Protein AF-A0A5P1FC40-F1 (afdb_monomer_lite)

Radius of gyration: 23.83 Å; chains: 1; bounding box: 70×53×67 Å

Foldseek 3Di:
DDDDPVVVVVVVCCVQPVDDPDPDDDDDDDDDDDDDDPDPPPDPDPVVLVVLLLVLLVCVVVVVVVVNLVSCLQVLQADALVVLLVCLLVPVLVVNLSSVCSQDDCPPDPLSVVLQLLSLVLNLVLCLLVLVLVSNVVSLVPRVVVCCVVCVPVSVVSVVSSVDDDDDDPDDSVVVNNVSSVVSSVVSVVSQCPDPRRVNNHDRDDDDRSRVVVVVVVVVVVVVVVVVVPD

Secondary structure (DSSP, 8-state):
----HHHHHHHHHHHHH-------------------------PPP-HHHHHHHHHHHHHHHTT-HHHHHHHHHHH-S---HHHHHHHHHHT-HHHHHHHHTTT--TTS-HHHHHHHHHHHHHHHHHHHHTT-HHHHHHHHHHTSGGGTTT-HHHHHHHHHHTTSPPP--SS-HHHHHHHHHHHHHHHHHHHHHH-TTTGGGS------TTHHHHHHHHHHHHHHHHHHS--

InterPro domains:
  IPR006594 LIS1 homology motif [PS50896] (47-79)
  IPR006595 CTLH, C-terminal LisH motif [PS50897] (77-135)
  IPR006595 CTLH, C-terminal LisH motif [SM00668] (77-135)
  IPR027728 Topless family [PTHR44083] (47-221)
  IPR054080 TPR1-like, CTLH-containing domain [PF21889] (80-202)
  IPR054532 TPL/SMU1, LisH-like dimerisation domain [PF17814] (49-77)

Organism: Asparagus officinalis (NCBI:txid4686)

Structure (mmCIF, N/CA/C/O backbone):
data_AF-A0A5P1FC40-F1
#
_entry.id   AF-A0A5P1FC40-F1
#
loop_
_atom_site.group_PDB
_atom_site.id
_atom_site.type_symbol
_atom_site.label_atom_id
_atom_site.label_alt_id
_atom_site.label_comp_id
_atom_site.label_asym_id
_atom_site.label_entity_id
_atom_site.label_seq_id
_atom_site.pdbx_PDB_ins_code
_atom_site.Cartn_x
_atom_site.Cartn_y
_atom_site.Cartn_z
_atom_site.occupancy
_atom_site.B_iso_or_equiv
_atom_site.auth_seq_id
_atom_site.auth_comp_id
_atom_site.auth_asym_id
_atom_site.auth_atom_id
_atom_site.pdbx_PDB_model_num
ATOM 1 N N . MET A 1 1 ? 32.997 10.112 -17.821 1.00 29.95 1 MET A N 1
ATOM 2 C CA . MET A 1 1 ? 32.215 10.748 -16.740 1.00 29.95 1 MET A CA 1
ATOM 3 C C . MET A 1 1 ? 31.246 9.700 -16.227 1.00 29.95 1 MET A C 1
ATOM 5 O O . MET A 1 1 ? 30.435 9.240 -17.015 1.00 29.95 1 MET A O 1
ATOM 9 N N . LYS A 1 2 ? 31.417 9.241 -14.983 1.00 29.75 2 LYS A N 1
ATOM 10 C CA . LYS A 1 2 ? 30.544 8.241 -14.351 1.00 29.75 2 LYS A CA 1
ATOM 11 C C . LYS A 1 2 ? 29.213 8.918 -14.027 1.00 29.75 2 LYS A C 1
ATOM 13 O O . LYS A 1 2 ? 29.216 9.854 -13.231 1.00 29.75 2 LYS A O 1
ATOM 18 N N . LYS A 1 3 ? 28.123 8.503 -14.669 1.00 32.69 3 LYS A N 1
ATOM 19 C CA . LYS A 1 3 ? 26.773 8.899 -14.264 1.00 32.69 3 LYS A CA 1
ATOM 20 C C . LYS A 1 3 ? 26.283 7.859 -13.267 1.00 32.69 3 LYS A C 1
ATOM 22 O O . LYS A 1 3 ? 26.346 6.670 -13.546 1.00 32.69 3 LYS A O 1
ATOM 27 N N . ASN A 1 4 ? 25.916 8.297 -12.070 1.00 37.97 4 ASN A N 1
ATOM 28 C CA . ASN A 1 4 ? 25.409 7.396 -11.049 1.00 37.97 4 ASN A CA 1
ATOM 29 C C . ASN A 1 4 ? 23.957 7.052 -11.417 1.00 37.97 4 ASN A C 1
ATOM 31 O O . ASN A 1 4 ? 23.151 7.970 -11.568 1.00 37.97 4 ASN A O 1
ATOM 35 N N . ALA A 1 5 ? 23.624 5.769 -11.575 1.00 42.41 5 ALA A N 1
ATOM 36 C CA . ALA A 1 5 ? 22.276 5.334 -11.962 1.00 42.41 5 ALA A CA 1
ATOM 37 C C . ALA A 1 5 ? 21.197 5.864 -10.996 1.00 42.41 5 ALA A C 1
ATOM 39 O O . ALA A 1 5 ? 20.104 6.226 -11.427 1.00 42.41 5 ALA A O 1
ATOM 40 N N . ASP A 1 6 ? 21.551 6.015 -9.715 1.00 38.66 6 ASP A N 1
ATOM 41 C CA . ASP A 1 6 ? 20.687 6.588 -8.681 1.00 38.66 6 ASP A CA 1
ATOM 42 C C . ASP A 1 6 ? 20.407 8.089 -8.899 1.00 38.66 6 ASP A C 1
ATOM 44 O O . ASP A 1 6 ? 19.299 8.551 -8.631 1.00 38.66 6 ASP A O 1
ATOM 48 N N . SER A 1 7 ? 21.371 8.866 -9.425 1.00 42.62 7 SER A N 1
ATOM 49 C CA . SER A 1 7 ? 21.145 10.292 -9.719 1.00 42.62 7 SER A CA 1
ATOM 50 C C . SER A 1 7 ? 20.388 10.502 -11.025 1.00 42.62 7 SER A C 1
ATOM 52 O O . SER A 1 7 ? 19.570 11.411 -11.106 1.00 42.62 7 SER A O 1
ATOM 54 N N . ASP A 1 8 ? 20.641 9.667 -12.038 1.00 44.50 8 ASP A N 1
ATOM 55 C CA . ASP A 1 8 ? 19.928 9.732 -13.322 1.00 44.50 8 ASP A CA 1
ATOM 56 C C . ASP A 1 8 ? 18.444 9.337 -13.171 1.00 44.50 8 ASP A C 1
ATOM 58 O O . ASP A 1 8 ? 17.590 9.888 -13.863 1.00 44.50 8 ASP A O 1
ATOM 62 N N . MET A 1 9 ? 18.112 8.443 -12.231 1.00 45.53 9 MET A N 1
ATOM 63 C CA . MET A 1 9 ? 16.734 8.033 -11.931 1.00 45.53 9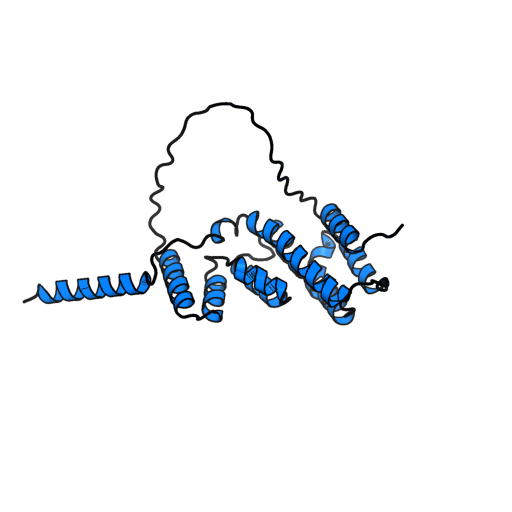 MET A CA 1
ATOM 64 C C . MET A 1 9 ? 15.917 9.138 -11.244 1.00 45.53 9 MET A C 1
ATOM 66 O O . MET A 1 9 ? 14.801 9.422 -11.675 1.00 45.53 9 MET A O 1
ATOM 70 N N . SER A 1 10 ? 16.493 9.804 -10.235 1.00 45.66 10 SER A N 1
ATOM 71 C CA . SER A 1 10 ? 15.878 10.969 -9.577 1.00 45.66 10 SER A CA 1
ATOM 72 C C . SER A 1 10 ? 15.730 12.148 -10.547 1.00 45.66 10 SER A C 1
ATOM 74 O O . SER A 1 10 ? 14.662 12.750 -10.617 1.00 45.66 10 SER A O 1
ATOM 76 N N . LEU A 1 11 ? 16.748 12.424 -11.373 1.00 43.16 11 LEU A N 1
ATOM 77 C CA . LEU A 1 11 ? 16.704 13.506 -12.363 1.00 43.16 11 LEU A CA 1
ATOM 78 C C . LEU A 1 11 ? 15.631 13.285 -13.440 1.00 43.16 11 LEU A C 1
ATOM 80 O O . LEU A 1 11 ? 14.954 14.242 -13.811 1.00 43.16 11 LEU A O 1
ATOM 84 N N . ASN A 1 12 ? 15.443 12.056 -13.936 1.00 45.19 12 ASN A N 1
ATOM 85 C CA . ASN A 1 12 ? 14.429 11.767 -14.960 1.00 45.19 12 ASN A CA 1
ATOM 86 C C . ASN A 1 12 ? 12.993 11.811 -14.413 1.00 45.19 12 ASN A C 1
ATOM 88 O O . ASN A 1 12 ? 12.084 12.239 -15.129 1.00 45.19 12 ASN A O 1
ATOM 92 N N . LEU A 1 13 ? 12.783 11.435 -13.147 1.00 50.53 13 LEU A N 1
ATOM 93 C CA . LEU A 1 13 ? 11.479 11.530 -12.486 1.00 50.53 13 LEU A CA 1
ATOM 94 C C . LEU A 1 13 ? 11.117 12.996 -12.175 1.00 50.53 13 LEU A C 1
ATOM 96 O O . LEU A 1 13 ? 10.004 13.433 -12.473 1.00 50.53 13 LEU A O 1
ATOM 100 N N . ASP A 1 14 ? 12.089 13.789 -11.711 1.00 48.09 14 ASP A N 1
ATOM 101 C CA . ASP A 1 14 ? 11.951 15.238 -11.500 1.00 48.09 14 ASP A CA 1
ATOM 102 C C . ASP A 1 14 ? 11.672 16.001 -12.810 1.00 48.09 14 ASP A C 1
ATOM 104 O O . ASP A 1 14 ? 10.867 16.939 -12.839 1.00 48.09 14 ASP A O 1
ATOM 108 N N . LEU A 1 15 ? 12.314 15.591 -13.913 1.00 44.47 15 LEU A N 1
ATOM 109 C CA . LEU A 1 15 ? 12.127 16.175 -15.247 1.00 44.47 15 LEU A CA 1
ATOM 110 C C . LEU A 1 15 ? 10.770 15.817 -15.873 1.00 44.47 15 LEU A C 1
ATOM 112 O O . LEU A 1 15 ? 10.203 16.648 -16.584 1.00 44.47 15 LEU A O 1
ATOM 116 N N . CYS A 1 16 ? 10.233 14.620 -15.614 1.00 39.97 16 CYS A N 1
ATOM 117 C CA . CYS A 1 16 ? 8.948 14.184 -16.172 1.00 39.97 16 CYS A CA 1
ATOM 118 C C . CYS A 1 16 ? 7.726 14.674 -15.380 1.00 39.97 16 CYS A C 1
ATOM 120 O O . CYS A 1 16 ? 6.652 14.819 -15.966 1.00 39.97 16 CYS A O 1
ATOM 122 N N . LEU A 1 17 ? 7.856 14.922 -14.070 1.00 49.44 17 LEU A N 1
ATOM 123 C CA . LEU A 1 17 ? 6.694 15.132 -13.200 1.00 49.44 17 LEU A CA 1
ATOM 124 C C . LEU A 1 17 ? 6.398 16.585 -12.831 1.00 49.44 17 LEU A C 1
ATOM 126 O O . LEU A 1 17 ? 5.315 16.848 -12.312 1.00 49.44 17 LEU A O 1
ATOM 130 N N . GLY A 1 18 ? 7.298 17.543 -13.084 1.00 39.03 18 GLY A N 1
ATOM 131 C CA . GLY A 1 18 ? 7.036 18.967 -12.815 1.00 39.03 18 GLY A CA 1
ATOM 132 C C . GLY A 1 18 ? 6.608 19.283 -11.370 1.00 39.03 18 GLY A C 1
ATOM 133 O O . GLY A 1 18 ? 6.137 20.386 -11.096 1.00 39.03 18 GLY A O 1
ATOM 134 N N . TYR A 1 19 ? 6.766 18.337 -10.441 1.00 36.78 19 TYR A N 1
ATOM 135 C CA . TYR A 1 19 ? 6.338 18.456 -9.059 1.00 36.78 19 TYR A CA 1
ATOM 136 C C . TYR A 1 19 ? 7.571 18.674 -8.190 1.00 36.78 19 TYR A C 1
ATOM 138 O O . TYR A 1 19 ? 8.186 17.740 -7.692 1.00 36.78 19 TYR A O 1
ATOM 146 N N . LYS A 1 20 ? 7.941 19.944 -8.012 1.00 32.47 20 LYS A N 1
ATOM 147 C CA . LYS A 1 20 ? 8.797 20.348 -6.895 1.00 32.47 20 LYS A CA 1
ATOM 148 C C . LYS A 1 20 ? 7.899 20.540 -5.674 1.00 32.47 20 LYS A C 1
ATOM 150 O O . LYS A 1 20 ? 7.147 21.518 -5.667 1.00 32.47 20 LYS A O 1
ATOM 155 N N . PRO A 1 21 ? 7.986 19.722 -4.612 1.00 31.39 21 PRO A N 1
ATOM 156 C CA . PRO A 1 21 ? 7.531 20.180 -3.315 1.00 31.39 21 PRO A CA 1
ATOM 157 C C . PRO A 1 21 ? 8.533 21.251 -2.869 1.00 31.39 21 PRO A C 1
ATOM 159 O O . PRO A 1 21 ? 9.600 20.959 -2.334 1.00 31.39 21 PRO A O 1
ATOM 162 N N . THR A 1 22 ? 8.244 22.520 -3.154 1.00 27.88 22 THR A N 1
ATOM 163 C CA . THR A 1 22 ? 9.015 23.628 -2.591 1.00 27.88 22 THR A CA 1
ATOM 164 C C . THR A 1 22 ? 8.767 23.674 -1.089 1.00 27.88 22 THR A C 1
ATOM 166 O O . THR A 1 22 ? 7.834 24.325 -0.627 1.00 27.88 22 THR A O 1
ATOM 169 N N . VAL A 1 23 ? 9.629 23.017 -0.318 1.00 29.88 23 VAL A N 1
ATOM 170 C CA . VAL A 1 23 ? 9.909 23.432 1.055 1.00 29.88 23 VAL A CA 1
ATOM 171 C C . VAL A 1 23 ? 11.074 24.412 0.979 1.00 29.88 23 VAL A C 1
ATOM 173 O O . VAL A 1 23 ? 12.240 24.037 1.042 1.00 29.88 23 VAL A O 1
ATOM 176 N N . SER A 1 24 ? 10.748 25.689 0.796 1.00 24.34 24 SER A N 1
ATOM 177 C CA . SER A 1 24 ? 11.634 26.782 1.188 1.00 24.34 24 SER A CA 1
ATOM 178 C C . SER A 1 24 ? 11.207 27.201 2.590 1.00 24.34 24 SER A C 1
ATOM 180 O O . SER A 1 24 ? 10.134 27.766 2.788 1.00 24.34 24 SER A O 1
ATOM 182 N N . MET A 1 25 ? 12.032 26.853 3.575 1.00 28.36 25 MET A N 1
ATOM 183 C CA . MET A 1 25 ? 12.081 27.577 4.839 1.00 28.36 25 MET A CA 1
ATOM 184 C C . MET A 1 25 ? 13.053 28.758 4.707 1.00 28.36 25 MET A C 1
ATOM 186 O O . MET A 1 25 ? 14.037 28.652 3.978 1.00 28.36 25 MET A O 1
ATOM 190 N N . ALA A 1 26 ? 12.763 29.805 5.492 1.00 27.12 26 ALA A N 1
ATOM 191 C CA . ALA A 1 26 ? 13.404 31.125 5.621 1.00 27.12 26 ALA A CA 1
ATOM 192 C C . ALA A 1 26 ? 12.933 32.151 4.562 1.00 27.12 26 ALA A C 1
ATOM 194 O O . ALA A 1 26 ? 13.018 31.894 3.374 1.00 27.12 26 ALA A O 1
ATOM 195 N N . GLU A 1 27 ? 12.398 33.332 4.885 1.00 26.28 27 GLU A N 1
ATOM 196 C CA . GLU A 1 27 ? 12.497 34.136 6.103 1.00 26.28 27 GLU A CA 1
ATOM 197 C C . GLU A 1 27 ? 11.338 35.149 6.211 1.00 26.28 27 GLU A C 1
ATOM 199 O O . GLU A 1 27 ? 10.604 35.444 5.272 1.00 26.28 27 GLU A O 1
ATOM 204 N N . THR A 1 28 ? 11.190 35.658 7.425 1.00 32.06 28 THR A N 1
ATOM 205 C CA . THR A 1 28 ? 10.187 36.577 7.963 1.00 32.06 28 THR A CA 1
ATOM 206 C C . THR A 1 28 ? 9.959 37.878 7.186 1.00 32.06 28 THR A C 1
ATOM 208 O O . THR A 1 28 ? 10.900 38.616 6.912 1.00 32.06 28 THR A O 1
ATOM 211 N N . SER A 1 29 ? 8.692 38.277 7.024 1.00 27.44 29 SER A N 1
ATOM 212 C CA . SER A 1 29 ? 8.278 39.689 7.079 1.00 27.44 29 SER A CA 1
ATOM 213 C C . SER A 1 29 ? 6.840 39.819 7.583 1.00 27.44 29 SER A C 1
ATOM 215 O O . SER A 1 29 ? 5.890 39.282 7.023 1.00 27.44 29 SER A O 1
ATOM 217 N N . SER A 1 30 ? 6.727 40.544 8.688 1.00 35.34 30 SER A N 1
ATOM 218 C CA . SER A 1 30 ? 5.531 40.918 9.433 1.00 35.34 30 SER A CA 1
ATOM 219 C C . SER A 1 30 ? 4.471 41.633 8.588 1.00 35.34 30 SER A C 1
ATOM 221 O O . SER A 1 30 ? 4.751 42.683 8.022 1.00 35.34 30 SER A O 1
ATOM 223 N N . THR A 1 31 ? 3.223 41.161 8.643 1.00 30.06 31 THR A N 1
ATOM 224 C CA . THR A 1 31 ? 2.034 42.032 8.676 1.00 30.06 31 THR A CA 1
ATOM 225 C C . THR A 1 31 ? 0.945 41.386 9.541 1.00 30.06 31 THR A C 1
ATOM 227 O O . THR A 1 31 ? 0.416 40.317 9.247 1.00 30.06 31 THR A O 1
ATOM 230 N N . ARG A 1 32 ? 0.640 42.034 10.671 1.00 37.19 32 ARG A N 1
ATOM 231 C CA . ARG A 1 32 ? -0.463 41.691 11.580 1.00 37.19 32 ARG A CA 1
ATOM 232 C C . ARG A 1 32 ? -1.809 41.858 10.870 1.00 37.19 32 ARG A C 1
ATOM 234 O O . ARG A 1 32 ? -2.122 42.957 10.424 1.00 37.19 32 ARG A O 1
ATOM 241 N N . THR A 1 33 ? -2.647 40.827 10.914 1.00 32.44 33 THR A N 1
ATOM 242 C CA . THR A 1 33 ? -4.113 40.932 10.793 1.00 32.44 33 THR A CA 1
ATOM 243 C C . THR A 1 33 ? -4.791 40.065 11.868 1.00 32.44 33 THR A C 1
ATOM 245 O O . THR A 1 33 ? -4.145 39.177 12.432 1.00 32.44 33 THR A O 1
ATOM 248 N N . PRO A 1 34 ? -6.037 40.380 12.275 1.00 32.66 34 PRO A N 1
ATOM 249 C CA . PRO A 1 34 ? -6.550 40.008 13.590 1.00 32.66 34 PRO A CA 1
ATOM 250 C C . PRO A 1 34 ? -6.899 38.526 13.723 1.00 32.66 34 PRO A C 1
ATOM 252 O O . PRO A 1 34 ? -7.428 37.888 12.816 1.00 32.66 34 PRO A O 1
ATOM 255 N N . ARG A 1 35 ? -6.652 38.011 14.929 1.00 34.59 35 ARG A N 1
ATOM 256 C CA . ARG A 1 35 ? -6.967 36.662 15.396 1.00 34.59 35 ARG A CA 1
ATOM 257 C C . ARG A 1 35 ? -8.485 36.449 15.411 1.00 34.59 35 ARG A C 1
ATOM 259 O O . ARG A 1 35 ? -9.142 36.784 16.391 1.00 34.59 35 ARG A O 1
ATOM 266 N N . VAL A 1 36 ? -9.035 35.858 14.352 1.00 37.00 36 VAL A N 1
ATOM 267 C CA . VAL A 1 36 ? -10.367 35.246 14.415 1.00 37.00 36 VAL A CA 1
ATOM 268 C C . VAL A 1 36 ? -10.223 33.953 15.211 1.00 37.00 36 VAL A C 1
ATOM 270 O O . VAL A 1 36 ? -9.643 32.973 14.745 1.00 37.00 36 VAL A O 1
ATOM 273 N N . SER A 1 37 ? -10.708 33.964 16.449 1.00 37.72 37 SER A N 1
ATOM 274 C CA . SER A 1 37 ? -10.929 32.752 17.230 1.00 37.72 37 SER A CA 1
ATOM 275 C C . SER A 1 37 ? -11.873 31.838 16.444 1.00 37.72 37 SER A C 1
ATOM 277 O O . SER A 1 37 ? -13.074 32.106 16.378 1.00 37.72 37 SER A O 1
ATOM 279 N N . ARG A 1 38 ? -11.346 30.777 15.818 1.00 38.38 38 ARG A N 1
ATOM 280 C CA . ARG A 1 38 ? -12.189 29.706 15.278 1.00 38.38 38 ARG A CA 1
ATOM 281 C C . ARG A 1 38 ? -12.907 29.069 16.461 1.00 38.38 38 ARG A C 1
ATOM 283 O O . ARG A 1 38 ? -12.274 28.447 17.311 1.00 38.38 38 ARG A O 1
ATOM 290 N N . MET A 1 39 ? -14.216 29.283 16.523 1.00 31.86 39 MET A N 1
ATOM 291 C CA . MET A 1 39 ? -15.089 28.542 17.418 1.00 31.86 39 MET A CA 1
ATOM 292 C C . MET A 1 39 ? -15.006 27.048 17.079 1.00 31.86 39 MET A C 1
ATOM 294 O O . MET A 1 39 ? -14.812 26.710 15.906 1.00 31.86 39 MET A O 1
ATOM 298 N N . PRO A 1 40 ? -15.144 26.152 18.071 1.00 37.66 40 PRO A N 1
ATOM 299 C CA . PRO A 1 40 ? -15.257 24.730 17.802 1.00 37.66 40 PRO A CA 1
ATOM 300 C C . PRO A 1 40 ? -16.486 24.520 16.919 1.00 37.66 40 PRO A C 1
ATOM 302 O O . PRO A 1 40 ? -17.610 24.853 17.291 1.00 37.66 40 PRO A O 1
ATOM 305 N N . THR A 1 41 ? -16.262 24.024 15.708 1.00 37.06 41 THR A N 1
ATOM 306 C CA . THR A 1 41 ? -17.341 23.598 14.827 1.00 37.06 41 THR A CA 1
ATOM 307 C C . THR A 1 41 ? -17.985 22.381 15.477 1.00 37.06 41 THR A C 1
ATOM 309 O O . THR A 1 41 ? -17.437 21.282 15.412 1.00 37.06 41 THR A O 1
ATOM 312 N N . ASN A 1 42 ? -19.123 22.590 16.138 1.00 40.22 42 ASN A N 1
ATOM 313 C CA . ASN A 1 42 ? -20.035 21.534 16.566 1.00 40.22 42 ASN A CA 1
ATOM 314 C C . ASN A 1 42 ? -20.645 20.874 15.319 1.00 40.22 42 ASN A C 1
ATOM 316 O O . ASN A 1 42 ? -21.816 21.077 15.009 1.00 40.22 42 ASN A O 1
ATOM 320 N N . ASN A 1 43 ? -19.842 20.108 14.581 1.00 45.38 43 ASN A N 1
ATOM 321 C CA . ASN A 1 43 ? -20.395 19.055 13.746 1.00 45.38 43 ASN A CA 1
ATOM 322 C C . ASN A 1 43 ? -20.877 17.946 14.691 1.00 45.38 43 ASN A C 1
ATOM 324 O O . ASN A 1 43 ? -20.166 17.632 15.652 1.00 45.38 43 ASN A O 1
ATOM 328 N N . PRO A 1 44 ? -22.071 17.369 14.472 1.00 50.22 44 PRO A N 1
ATOM 329 C CA . PRO A 1 44 ? -22.498 16.211 15.244 1.00 50.22 44 PRO A CA 1
ATOM 330 C C . PRO A 1 44 ? -21.432 15.108 15.113 1.00 50.22 44 PRO A C 1
ATOM 332 O O . PRO A 1 44 ? -20.895 14.930 14.015 1.00 50.22 44 PRO A O 1
ATOM 335 N N . PRO A 1 45 ? -21.086 14.405 16.205 1.00 61.66 45 PRO A N 1
ATOM 336 C CA . PRO A 1 45 ? -20.085 13.348 16.160 1.00 61.66 45 PRO A CA 1
ATOM 337 C C . PRO A 1 45 ? -20.484 12.307 15.112 1.00 61.66 45 PRO A C 1
ATOM 339 O O . PRO A 1 45 ? -21.611 11.801 15.126 1.00 61.66 45 PRO A O 1
ATOM 342 N N . ASP A 1 46 ? -19.563 11.995 14.199 1.00 81.31 46 ASP A N 1
ATOM 343 C CA . ASP A 1 46 ? -19.709 10.852 13.304 1.00 81.31 46 ASP A CA 1
ATOM 344 C C . ASP A 1 46 ? -19.483 9.588 14.133 1.00 81.31 46 ASP A C 1
ATOM 346 O O . ASP A 1 46 ? -18.388 9.030 14.208 1.00 81.31 46 ASP A O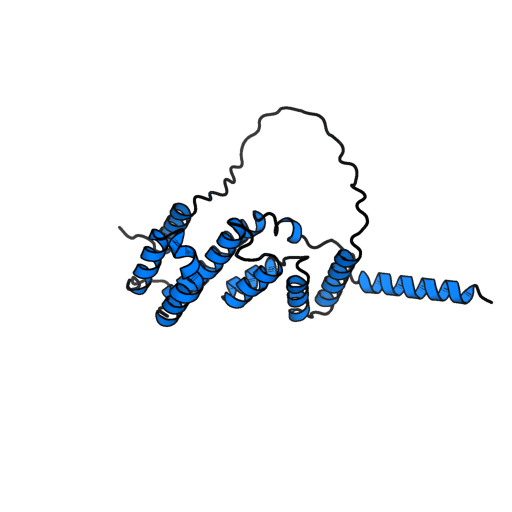 1
ATOM 350 N N . LEU A 1 47 ? -20.554 9.166 14.804 1.00 87.62 47 LEU A N 1
ATOM 351 C CA . LEU A 1 47 ? -20.550 8.050 15.738 1.00 87.62 47 LEU A CA 1
ATOM 352 C C . LEU A 1 47 ? -19.998 6.769 15.101 1.00 87.62 47 LEU A C 1
ATOM 354 O O . LEU A 1 47 ? -19.362 5.967 15.784 1.00 87.62 47 LEU A O 1
ATOM 358 N N . LYS A 1 48 ? -20.222 6.575 13.794 1.00 91.81 48 LYS A N 1
ATOM 359 C CA . LYS A 1 48 ? -19.710 5.413 13.066 1.00 91.81 48 LYS A CA 1
ATOM 360 C C . LYS A 1 48 ? -18.192 5.494 12.940 1.00 91.81 48 LYS A C 1
ATOM 362 O O . LYS A 1 48 ? -17.513 4.522 13.265 1.00 91.81 48 LYS A O 1
ATOM 367 N N . ARG A 1 49 ? -17.659 6.636 12.499 1.00 93.56 49 ARG A N 1
ATOM 368 C CA . ARG A 1 49 ? -16.210 6.862 12.394 1.00 93.56 49 ARG A CA 1
ATOM 369 C C . ARG A 1 49 ? -15.517 6.739 13.749 1.00 93.56 49 ARG A C 1
ATOM 371 O O . ARG A 1 49 ? -14.512 6.040 13.851 1.00 93.56 49 ARG A O 1
ATOM 378 N N . ASP A 1 50 ? -16.074 7.357 14.786 1.00 93.19 50 ASP A N 1
ATOM 379 C CA . ASP A 1 50 ? -15.517 7.297 16.140 1.00 93.19 50 ASP A CA 1
ATOM 380 C C . ASP A 1 50 ? -15.490 5.856 16.670 1.00 93.19 50 ASP A C 1
ATOM 382 O O . ASP A 1 50 ? -14.494 5.420 17.251 1.00 93.19 50 ASP A O 1
ATOM 386 N N . LEU A 1 51 ? -16.547 5.078 16.418 1.00 95.31 51 LEU A N 1
ATOM 387 C CA . LEU A 1 51 ? -16.590 3.665 16.787 1.00 95.31 51 LEU A CA 1
ATOM 388 C C . LEU A 1 51 ? -15.540 2.834 16.038 1.00 95.31 51 LEU A C 1
ATOM 390 O O . LEU A 1 51 ? -14.915 1.971 16.652 1.00 95.31 51 LEU A O 1
ATOM 394 N N . ILE A 1 52 ? -15.304 3.098 14.749 1.00 97.12 52 ILE A N 1
ATOM 395 C CA . ILE A 1 52 ? -14.252 2.411 13.981 1.00 97.12 52 ILE A CA 1
ATOM 396 C C . ILE A 1 52 ? -12.883 2.659 14.618 1.00 97.12 52 ILE A C 1
ATOM 398 O O . ILE A 1 52 ? -12.137 1.709 14.835 1.00 97.12 52 ILE A O 1
ATOM 402 N N . PHE A 1 53 ? -12.573 3.897 15.006 1.00 97.12 53 PHE A N 1
ATOM 403 C CA . PHE A 1 53 ? -11.322 4.206 15.703 1.00 97.12 53 PHE A CA 1
ATOM 404 C C . PHE A 1 53 ? -11.182 3.489 17.052 1.00 97.12 53 PHE A C 1
ATOM 406 O O . PHE A 1 53 ? -10.099 3.012 17.393 1.00 97.12 53 PHE A O 1
ATOM 413 N N . LEU A 1 54 ? -12.274 3.364 17.808 1.00 96.88 54 LEU A N 1
ATOM 414 C CA . LEU A 1 54 ? -12.288 2.598 19.056 1.00 96.88 54 LEU A CA 1
ATOM 415 C C . LEU A 1 54 ? -12.058 1.097 18.826 1.00 96.88 54 LEU A C 1
ATOM 417 O O . LEU A 1 54 ? -11.392 0.450 19.635 1.00 96.88 54 LEU A O 1
ATOM 421 N N . ILE A 1 55 ? -12.589 0.544 17.733 1.00 97.75 55 ILE A N 1
ATOM 422 C CA . ILE A 1 55 ? -12.346 -0.847 17.334 1.00 97.75 55 ILE A CA 1
ATOM 423 C C . ILE A 1 55 ? -10.890 -1.023 16.891 1.00 97.75 55 ILE A C 1
ATOM 425 O O . ILE A 1 55 ? -10.251 -1.974 17.329 1.00 97.75 55 ILE A O 1
ATOM 429 N N . LEU A 1 56 ? -10.339 -0.101 16.096 1.00 97.81 56 LEU A N 1
ATOM 430 C CA . LEU A 1 56 ? -8.926 -0.120 15.701 1.00 97.81 56 LEU A CA 1
ATOM 431 C C . LEU A 1 56 ? -8.004 -0.129 16.929 1.00 97.81 56 LEU A C 1
ATOM 433 O O . LEU A 1 56 ? -7.106 -0.963 17.001 1.00 97.81 56 LEU A O 1
ATOM 437 N N . GLN A 1 57 ? -8.281 0.714 17.933 1.00 97.12 57 GLN A N 1
ATOM 438 C CA . GLN A 1 57 ? -7.535 0.704 19.197 1.00 97.12 57 GLN A CA 1
ATOM 439 C C . GLN A 1 57 ? -7.633 -0.654 19.910 1.00 97.12 57 GLN A C 1
ATOM 441 O O . GLN A 1 57 ? -6.625 -1.184 20.367 1.00 97.12 57 GLN A O 1
ATOM 446 N N . LEU A 1 58 ? -8.837 -1.231 20.012 1.00 97.31 58 LEU A N 1
ATOM 447 C CA . LEU A 1 58 ? -9.037 -2.538 20.646 1.00 97.31 58 LEU A CA 1
ATOM 448 C C . LEU A 1 58 ? -8.244 -3.643 19.930 1.00 97.31 58 LEU A C 1
ATOM 450 O O . LEU A 1 58 ? -7.663 -4.511 20.585 1.00 97.31 58 LEU A O 1
ATOM 454 N N . LEU A 1 59 ? -8.245 -3.628 18.597 1.00 97.75 59 LEU A N 1
ATOM 455 C CA . LEU A 1 59 ? -7.549 -4.618 17.784 1.00 97.75 59 LEU A CA 1
ATOM 456 C C . LEU A 1 59 ? -6.027 -4.512 17.938 1.00 97.75 59 LEU A C 1
ATOM 458 O O . LEU A 1 59 ? -5.366 -5.542 18.084 1.00 97.75 59 LEU A O 1
ATOM 462 N N . ASP A 1 60 ? -5.490 -3.291 17.967 1.00 95.81 60 ASP A N 1
ATOM 463 C CA . ASP A 1 60 ? -4.065 -3.027 18.194 1.00 95.81 60 ASP A CA 1
ATOM 464 C C . ASP A 1 60 ? -3.620 -3.466 19.602 1.00 95.81 60 ASP A C 1
ATOM 466 O O . ASP A 1 60 ? -2.659 -4.222 19.752 1.00 95.81 60 ASP A O 1
ATOM 470 N N . GLU A 1 61 ? -4.391 -3.122 20.641 1.00 95.06 61 GLU A N 1
ATOM 471 C CA . GLU A 1 61 ? -4.151 -3.581 22.019 1.00 95.06 61 GLU A CA 1
ATOM 472 C C . GLU A 1 61 ? -4.182 -5.116 22.141 1.00 95.06 61 GLU A C 1
ATOM 474 O O . GLU A 1 61 ? -3.442 -5.703 22.938 1.00 95.06 61 GLU A O 1
ATOM 479 N N . GLY A 1 62 ? -5.030 -5.766 21.340 1.00 95.25 62 GLY A N 1
ATOM 480 C CA . GLY A 1 62 ? -5.132 -7.220 21.217 1.00 95.25 62 GLY A CA 1
ATOM 481 C C . GLY A 1 62 ? -4.075 -7.865 20.313 1.00 95.25 62 GLY A C 1
ATOM 482 O O . GLY A 1 62 ? -4.015 -9.092 20.258 1.00 95.25 62 GLY A O 1
ATOM 483 N N . LYS A 1 63 ? -3.229 -7.072 19.639 1.00 96.25 63 LYS A N 1
ATOM 484 C CA . LYS A 1 63 ? -2.215 -7.508 18.661 1.00 96.25 63 LYS A CA 1
ATOM 485 C C . LYS A 1 63 ? -2.784 -8.248 17.444 1.00 96.25 63 LYS A C 1
ATOM 487 O O . LYS A 1 63 ? -2.132 -9.130 16.888 1.00 96.25 63 LYS A O 1
ATOM 492 N N . PHE A 1 64 ? -3.983 -7.883 16.999 1.00 97.06 64 PHE A N 1
ATOM 493 C CA . PHE A 1 64 ? -4.608 -8.438 15.795 1.00 97.06 64 PHE A CA 1
ATOM 494 C C . PHE A 1 64 ? -4.181 -7.665 14.534 1.00 97.06 64 PHE A C 1
ATOM 496 O O . PHE A 1 64 ? -5.020 -7.071 13.860 1.00 97.06 64 PHE A O 1
ATOM 503 N N . SER A 1 65 ? -2.879 -7.652 14.226 1.00 94.56 65 SER A N 1
ATOM 504 C CA . SER A 1 65 ? -2.271 -6.776 13.205 1.00 94.56 65 SER A CA 1
ATOM 505 C C . SER A 1 65 ? -2.926 -6.865 11.822 1.00 94.56 65 SER A C 1
ATOM 507 O O . SER A 1 65 ? -3.310 -5.845 11.260 1.00 94.56 65 SER A O 1
ATOM 509 N N . GLU A 1 66 ? -3.139 -8.069 11.285 1.00 95.50 66 GLU A N 1
ATOM 510 C CA . GLU A 1 66 ? -3.800 -8.225 9.980 1.00 95.50 66 GLU A CA 1
ATOM 511 C C . GLU A 1 66 ? -5.218 -7.640 9.969 1.00 95.50 66 GLU A C 1
ATOM 513 O O . GLU A 1 66 ? -5.643 -7.023 8.993 1.00 95.50 66 GLU A O 1
ATOM 518 N N . THR A 1 67 ? -5.963 -7.833 11.059 1.00 98.31 67 THR A N 1
ATOM 519 C CA . THR A 1 67 ? -7.336 -7.336 11.190 1.00 98.31 67 THR A CA 1
ATOM 520 C C . THR A 1 67 ? -7.362 -5.815 11.292 1.00 98.31 67 THR A C 1
ATOM 522 O O . THR A 1 67 ? -8.263 -5.197 10.729 1.00 98.31 67 THR A O 1
ATOM 525 N N . VAL A 1 68 ? -6.375 -5.209 11.967 1.00 98.31 68 VAL A N 1
ATOM 526 C CA . VAL A 1 68 ? -6.208 -3.748 12.026 1.00 98.31 68 VAL A CA 1
ATOM 527 C C . VAL A 1 68 ? -6.095 -3.189 10.611 1.00 98.31 68 VAL A C 1
ATOM 529 O O . VAL A 1 68 ? -6.926 -2.375 10.219 1.00 98.31 68 VAL A O 1
ATOM 532 N N . HIS A 1 69 ? -5.145 -3.679 9.812 1.00 98.25 69 HIS A N 1
ATOM 533 C CA . HIS A 1 69 ? -4.883 -3.119 8.481 1.00 98.25 69 HIS A CA 1
ATOM 534 C C . HIS A 1 69 ? -5.995 -3.415 7.468 1.00 98.25 69 HIS A C 1
ATOM 536 O O . HIS A 1 69 ? -6.316 -2.566 6.634 1.00 98.25 69 HIS A O 1
ATOM 542 N N . LYS A 1 70 ? -6.672 -4.566 7.587 1.00 98.25 70 LYS A N 1
ATOM 543 C CA . LYS A 1 70 ? -7.899 -4.843 6.822 1.00 98.25 70 LYS A CA 1
ATOM 544 C C . LYS A 1 70 ? -9.008 -3.850 7.161 1.00 98.25 70 LYS A C 1
ATOM 546 O O . LYS A 1 70 ? -9.626 -3.312 6.248 1.00 98.25 70 LYS A O 1
ATOM 551 N N . LEU A 1 71 ? -9.235 -3.560 8.445 1.00 98.50 71 LEU A N 1
ATOM 552 C CA . LEU A 1 71 ? -10.257 -2.596 8.856 1.00 98.50 71 LEU A CA 1
ATOM 553 C C . LEU A 1 71 ? -9.894 -1.164 8.443 1.00 98.50 71 LEU A C 1
ATOM 555 O O . LEU A 1 71 ? -10.769 -0.434 7.983 1.00 98.50 71 LEU A O 1
ATOM 559 N N . GLU A 1 72 ? -8.629 -0.757 8.570 1.00 98.38 72 GLU A N 1
ATOM 560 C CA . GLU A 1 72 ? -8.125 0.529 8.062 1.00 98.38 72 GLU A CA 1
ATOM 561 C C . GLU A 1 72 ? -8.466 0.697 6.578 1.00 98.38 72 GLU A C 1
ATOM 563 O O . GLU A 1 72 ? -9.105 1.680 6.198 1.00 98.38 72 GLU A O 1
ATOM 568 N N . LYS A 1 73 ? -8.122 -0.311 5.769 1.00 98.12 73 LYS A N 1
ATOM 569 C CA . LYS A 1 73 ? -8.363 -0.336 4.327 1.00 98.12 73 LYS A CA 1
ATOM 570 C C . LYS A 1 73 ? -9.852 -0.353 3.970 1.00 98.12 73 LYS A C 1
ATOM 572 O O . LYS A 1 73 ? -10.283 0.446 3.149 1.00 98.12 73 LYS A O 1
ATOM 577 N N . GLU A 1 74 ? -10.641 -1.260 4.545 1.00 98.06 74 GLU A N 1
ATOM 578 C CA . GLU A 1 74 ? -12.064 -1.416 4.200 1.00 98.06 74 GLU A CA 1
ATOM 579 C C . GLU A 1 74 ? -12.913 -0.228 4.655 1.00 98.06 74 GLU A C 1
ATOM 581 O O . GLU A 1 74 ? -13.886 0.142 3.998 1.00 98.06 74 GLU A O 1
ATOM 586 N N . SER A 1 75 ? -12.559 0.373 5.792 1.00 97.19 75 SER A N 1
ATOM 587 C CA . SER A 1 75 ? -13.260 1.551 6.299 1.00 97.19 75 SER A CA 1
ATOM 588 C C . SER A 1 75 ? -12.807 2.844 5.623 1.00 97.19 75 SER A C 1
ATOM 590 O O . SER A 1 75 ? -13.583 3.799 5.556 1.00 97.19 75 SER A O 1
ATOM 592 N N . GLY A 1 76 ? -11.553 2.897 5.166 1.00 96.88 76 GLY A N 1
ATOM 593 C CA . GLY A 1 76 ? -10.941 4.066 4.551 1.00 96.88 76 GLY A CA 1
ATOM 594 C C . GLY A 1 76 ? -10.845 5.282 5.479 1.00 96.88 76 GLY A C 1
ATOM 595 O O . GLY A 1 76 ? -10.717 6.399 4.973 1.00 96.88 76 GLY A O 1
ATOM 596 N N . VAL A 1 77 ? -10.954 5.117 6.809 1.00 95.88 77 VAL A N 1
ATOM 597 C CA . VAL A 1 77 ? -11.008 6.251 7.764 1.00 95.88 77 VAL A CA 1
ATOM 598 C C . VAL A 1 77 ? -9.652 6.660 8.339 1.00 95.88 77 VAL A C 1
ATOM 600 O O . VAL A 1 77 ? -9.521 7.787 8.821 1.00 95.88 77 VAL A O 1
ATOM 603 N N . TYR A 1 78 ? -8.666 5.762 8.312 1.00 97.69 78 TYR A N 1
ATOM 604 C CA . TYR A 1 78 ? -7.321 5.987 8.838 1.00 97.69 78 TYR A CA 1
ATOM 605 C C . TYR A 1 78 ? -6.291 5.294 7.957 1.00 97.69 78 TYR A C 1
ATOM 607 O O . TYR A 1 78 ? -6.360 4.082 7.780 1.00 97.69 78 TYR A O 1
ATOM 615 N N . PHE A 1 79 ? -5.359 6.070 7.414 1.00 98.44 79 PHE A N 1
ATOM 616 C CA . PHE A 1 79 ? -4.241 5.567 6.632 1.00 98.44 79 PHE A CA 1
ATOM 617 C C . PHE A 1 79 ? -3.025 5.443 7.548 1.00 98.44 79 PHE A C 1
ATOM 619 O O . PHE A 1 79 ? -2.474 6.440 8.027 1.00 98.44 79 PHE A O 1
ATOM 626 N N . ASN A 1 80 ? -2.602 4.212 7.796 1.00 98.25 80 ASN A N 1
ATOM 627 C CA . ASN A 1 80 ? -1.473 3.913 8.656 1.00 98.25 80 ASN A CA 1
ATOM 628 C C . ASN A 1 80 ? -0.169 4.048 7.871 1.00 98.25 80 ASN A C 1
ATOM 630 O O . ASN A 1 80 ? 0.278 3.114 7.204 1.00 98.25 80 ASN A O 1
ATOM 634 N N . MET A 1 81 ? 0.440 5.234 7.960 1.00 97.94 81 MET A N 1
ATOM 635 C CA . MET A 1 81 ? 1.683 5.536 7.247 1.00 97.94 81 MET A CA 1
ATOM 636 C C . MET A 1 81 ? 2.786 4.527 7.577 1.00 97.94 81 MET A C 1
ATOM 638 O O . MET A 1 81 ? 3.480 4.067 6.683 1.00 97.94 81 MET A O 1
ATOM 642 N N . LYS A 1 82 ? 2.902 4.117 8.845 1.00 97.62 82 LYS A N 1
ATOM 643 C CA . LYS A 1 82 ? 3.929 3.163 9.265 1.00 97.62 82 LYS A CA 1
ATOM 644 C C . LYS A 1 82 ? 3.746 1.792 8.614 1.00 97.62 82 LYS A C 1
ATOM 646 O O . LYS A 1 82 ? 4.710 1.245 8.098 1.00 97.62 82 LYS A O 1
ATOM 651 N N . TYR A 1 83 ? 2.525 1.254 8.623 1.00 98.38 83 TYR A N 1
ATOM 652 C CA . TYR A 1 83 ? 2.234 -0.012 7.942 1.00 98.38 83 TYR A CA 1
ATOM 653 C C . TYR A 1 83 ? 2.596 0.067 6.458 1.00 98.38 83 TYR A C 1
ATOM 655 O O . TYR A 1 83 ? 3.277 -0.807 5.936 1.00 98.38 83 TYR A O 1
ATOM 663 N N . PHE A 1 84 ? 2.186 1.147 5.795 1.00 98.62 84 PHE A N 1
ATOM 664 C CA . PHE A 1 84 ? 2.474 1.357 4.384 1.00 98.62 84 PHE A CA 1
ATOM 665 C C . PHE A 1 84 ? 3.984 1.439 4.085 1.00 98.62 84 PHE A C 1
ATOM 667 O O . PHE A 1 84 ? 4.464 0.784 3.158 1.00 98.62 84 PHE A O 1
ATOM 674 N N . GLU A 1 85 ? 4.739 2.192 4.890 1.00 98.50 85 GLU A N 1
ATOM 675 C CA . GLU A 1 85 ? 6.202 2.272 4.801 1.00 98.50 85 GLU A CA 1
ATOM 676 C C . GLU A 1 85 ? 6.854 0.897 4.978 1.00 98.50 85 GLU A C 1
ATOM 678 O O . GLU A 1 85 ? 7.684 0.498 4.160 1.00 98.50 85 GLU A O 1
ATOM 683 N N . ASP A 1 86 ? 6.455 0.152 6.012 1.00 98.38 86 ASP A N 1
ATOM 684 C CA . ASP A 1 86 ? 6.983 -1.181 6.305 1.00 98.38 86 ASP A CA 1
ATOM 685 C C . ASP A 1 86 ? 6.716 -2.150 5.132 1.00 98.38 86 ASP A C 1
ATOM 687 O O . ASP A 1 86 ? 7.613 -2.897 4.724 1.00 98.38 86 ASP A O 1
ATOM 691 N N . THR A 1 87 ? 5.533 -2.078 4.513 1.00 98.50 87 THR A N 1
ATOM 692 C CA . THR A 1 87 ? 5.168 -2.857 3.317 1.00 98.50 87 THR A CA 1
ATOM 693 C C . THR A 1 87 ? 6.077 -2.542 2.120 1.00 98.50 87 THR A C 1
ATOM 695 O O . THR A 1 87 ? 6.591 -3.462 1.471 1.00 98.50 87 THR A O 1
ATOM 698 N N . ILE A 1 88 ? 6.368 -1.259 1.859 1.00 98.31 88 ILE A N 1
ATOM 699 C CA . ILE A 1 88 ? 7.320 -0.851 0.809 1.00 98.31 88 ILE A CA 1
ATOM 700 C C . ILE A 1 88 ? 8.738 -1.339 1.124 1.00 98.31 88 ILE A C 1
ATOM 702 O O . ILE A 1 88 ? 9.434 -1.834 0.237 1.00 98.31 88 ILE A O 1
ATOM 706 N N . LEU A 1 89 ? 9.188 -1.228 2.377 1.00 98.19 89 LEU A N 1
ATOM 707 C CA . LEU A 1 89 ? 10.539 -1.630 2.780 1.00 98.19 89 LEU A CA 1
ATOM 708 C C . LEU A 1 89 ? 10.774 -3.140 2.629 1.00 98.19 89 LEU A C 1
ATOM 710 O O . LEU A 1 89 ? 11.886 -3.561 2.288 1.00 98.19 89 LEU A O 1
ATOM 714 N N . VAL A 1 90 ? 9.734 -3.956 2.808 1.00 97.94 90 VAL A N 1
ATOM 715 C CA . VAL A 1 90 ? 9.763 -5.401 2.515 1.00 97.94 90 VAL A CA 1
ATOM 716 C C . VAL A 1 90 ? 9.647 -5.687 1.007 1.00 97.94 90 VAL A C 1
ATOM 718 O O . VAL A 1 90 ? 10.128 -6.725 0.538 1.00 97.94 90 VAL A O 1
ATOM 721 N N . GLY A 1 91 ? 9.152 -4.723 0.226 1.00 97.50 91 GLY A N 1
ATOM 722 C CA . GLY A 1 91 ? 8.995 -4.784 -1.230 1.00 97.50 91 GLY A CA 1
ATOM 723 C C . GLY A 1 91 ? 7.733 -5.501 -1.678 1.00 97.50 91 GLY A C 1
ATOM 724 O O . GLY A 1 91 ? 7.693 -6.025 -2.794 1.00 97.50 91 GLY A O 1
ATOM 725 N N . ASP A 1 92 ? 6.720 -5.545 -0.814 1.00 98.31 92 ASP A N 1
ATOM 726 C CA . ASP A 1 92 ? 5.398 -6.047 -1.167 1.00 98.31 92 ASP A CA 1
ATOM 727 C C . ASP A 1 92 ? 4.589 -4.931 -1.843 1.00 98.31 92 ASP A C 1
ATOM 729 O O . ASP A 1 92 ? 3.671 -4.329 -1.289 1.00 98.31 92 ASP A O 1
ATOM 733 N N . TRP A 1 93 ? 5.007 -4.594 -3.063 1.00 98.38 93 TRP A N 1
ATOM 734 C CA . TRP A 1 93 ? 4.406 -3.521 -3.855 1.00 98.38 93 TRP A CA 1
ATOM 735 C C . TRP A 1 93 ? 2.928 -3.771 -4.170 1.00 98.38 93 TRP A C 1
ATOM 737 O O . TRP A 1 93 ? 2.161 -2.817 -4.282 1.00 98.38 93 TRP A O 1
ATOM 747 N N . ASP A 1 94 ? 2.538 -5.042 -4.296 1.00 98.25 94 ASP A N 1
ATOM 748 C CA . ASP A 1 94 ? 1.156 -5.434 -4.559 1.00 98.25 94 ASP A CA 1
ATOM 749 C C . ASP A 1 94 ? 0.276 -5.147 -3.341 1.00 98.25 94 ASP A C 1
ATOM 751 O O . ASP A 1 94 ? -0.786 -4.543 -3.494 1.00 98.25 94 ASP A O 1
ATOM 755 N N . GLU A 1 95 ? 0.728 -5.489 -2.129 1.00 98.25 95 GLU A N 1
ATOM 756 C CA . GLU A 1 95 ? 0.002 -5.123 -0.911 1.00 98.25 95 GLU A CA 1
ATOM 757 C C . GLU A 1 95 ? 0.006 -3.609 -0.666 1.00 98.25 95 GLU A C 1
ATOM 759 O O . GLU A 1 95 ? -1.018 -3.058 -0.267 1.00 98.25 95 GLU A O 1
ATOM 764 N N . ALA A 1 96 ? 1.102 -2.901 -0.961 1.00 98.50 96 ALA A N 1
ATOM 765 C CA . ALA A 1 96 ? 1.149 -1.442 -0.836 1.00 98.50 96 ALA A CA 1
ATOM 766 C C . ALA A 1 96 ? 0.106 -0.760 -1.744 1.00 98.50 96 ALA A C 1
ATOM 768 O O . ALA A 1 96 ? -0.654 0.102 -1.292 1.00 98.50 96 ALA A O 1
ATOM 769 N N . GLU A 1 97 ? 0.022 -1.175 -3.012 1.00 98.12 97 GLU A N 1
ATOM 770 C CA . GLU A 1 97 ? -0.983 -0.681 -3.959 1.00 98.12 97 GLU A CA 1
ATOM 771 C C . GLU A 1 97 ? -2.407 -1.070 -3.533 1.00 98.12 97 GLU A C 1
ATOM 773 O O . GLU A 1 97 ? -3.324 -0.240 -3.527 1.00 98.12 97 GLU A O 1
ATOM 778 N N . ASN A 1 98 ? -2.586 -2.320 -3.111 1.00 98.06 98 ASN A N 1
ATOM 779 C CA . ASN A 1 98 ? -3.847 -2.841 -2.608 1.00 98.06 98 ASN A CA 1
ATOM 780 C C . ASN A 1 98 ? -4.328 -2.075 -1.365 1.00 98.06 98 ASN A C 1
ATOM 782 O O . ASN A 1 98 ? -5.516 -1.769 -1.271 1.00 98.06 98 ASN A O 1
ATOM 786 N N . TYR A 1 99 ? -3.441 -1.714 -0.439 1.00 98.56 99 TYR A N 1
ATOM 787 C CA . TYR A 1 99 ? -3.772 -0.912 0.737 1.00 98.56 99 TYR A CA 1
ATOM 788 C C . TYR A 1 99 ? -4.227 0.497 0.344 1.00 98.56 99 TYR A C 1
ATOM 790 O O . TYR A 1 99 ? -5.307 0.924 0.754 1.00 98.56 99 TYR A O 1
ATOM 798 N N . VAL A 1 100 ? -3.476 1.184 -0.528 1.00 98.06 100 VAL A N 1
ATOM 799 C CA . VAL A 1 100 ? -3.833 2.523 -1.044 1.00 98.06 100 VAL A CA 1
ATOM 800 C C . VAL A 1 100 ? -5.210 2.528 -1.718 1.00 98.06 100 VAL A C 1
ATOM 802 O O . VAL A 1 100 ? -5.982 3.471 -1.526 1.00 98.06 100 VAL A O 1
ATOM 805 N N . SER A 1 101 ? -5.563 1.454 -2.434 1.00 97.00 101 SER A N 1
ATOM 806 C CA . SER A 1 101 ? -6.863 1.323 -3.112 1.00 97.00 101 SER A CA 1
ATOM 807 C C . SER A 1 101 ? -8.084 1.348 -2.176 1.00 97.00 101 SER A C 1
ATOM 809 O O . SER A 1 101 ? -9.192 1.635 -2.625 1.00 97.00 101 SER A O 1
ATOM 811 N N . GLY A 1 102 ? -7.901 1.096 -0.872 1.00 97.19 102 GLY A N 1
ATOM 812 C CA . GLY A 1 102 ? -8.965 1.246 0.130 1.00 97.19 102 GLY A CA 1
ATOM 813 C C . GLY A 1 102 ? -9.330 2.703 0.434 1.00 97.19 102 GLY A C 1
ATOM 814 O O . GLY A 1 102 ? -10.393 2.980 0.988 1.00 97.19 102 GLY A O 1
ATOM 815 N N . PHE A 1 103 ? -8.468 3.649 0.060 1.00 97.06 103 PHE A N 1
ATOM 816 C CA . PHE A 1 103 ? -8.624 5.060 0.408 1.00 97.06 103 PHE A CA 1
ATOM 817 C C . PHE A 1 103 ? -8.959 5.946 -0.784 1.00 97.06 103 PHE A C 1
ATOM 819 O O . PHE A 1 103 ? -9.681 6.929 -0.604 1.00 97.06 103 PHE A O 1
ATOM 826 N N . ILE A 1 104 ? -8.412 5.620 -1.956 1.00 95.88 104 ILE A N 1
ATOM 827 C CA . ILE A 1 104 ? -8.580 6.368 -3.204 1.00 95.88 104 ILE A CA 1
ATOM 828 C C . ILE A 1 104 ? -8.622 5.411 -4.396 1.00 95.88 104 ILE A C 1
ATOM 830 O O . ILE A 1 104 ? -8.003 4.344 -4.369 1.00 95.88 104 ILE A O 1
ATOM 834 N N . LYS A 1 105 ? -9.292 5.810 -5.478 1.00 93.31 105 LYS A N 1
ATOM 835 C CA . LYS A 1 105 ? -9.242 5.086 -6.756 1.00 93.31 105 LYS A CA 1
ATOM 836 C C . LYS A 1 105 ? -8.241 5.728 -7.704 1.00 93.31 105 LYS A C 1
ATOM 838 O O . LYS A 1 105 ? -8.028 6.936 -7.703 1.00 93.31 105 LYS A O 1
ATOM 843 N N . MET A 1 106 ? -7.642 4.909 -8.560 1.00 89.62 106 MET A N 1
ATOM 844 C CA . MET A 1 106 ? -6.620 5.350 -9.513 1.00 89.62 106 MET A CA 1
ATOM 845 C C . MET A 1 106 ? -7.126 6.418 -10.496 1.00 89.62 106 MET A C 1
ATOM 847 O O . MET A 1 106 ? -6.367 7.306 -10.875 1.00 89.62 106 MET A O 1
ATOM 851 N N . ASP A 1 107 ? -8.391 6.341 -10.903 1.00 85.69 107 ASP A N 1
ATOM 852 C CA . ASP A 1 107 ? -9.020 7.202 -11.908 1.00 85.69 107 ASP A CA 1
ATOM 853 C C . ASP A 1 107 ? -9.779 8.405 -11.318 1.00 85.69 107 ASP A C 1
ATOM 855 O O . ASP A 1 107 ? -10.362 9.188 -12.065 1.00 85.69 107 ASP A O 1
ATOM 859 N N . GLU A 1 108 ? -9.747 8.598 -9.995 1.00 86.81 108 GLU A N 1
ATOM 860 C CA . GLU A 1 108 ? -10.454 9.703 -9.331 1.00 86.81 108 GLU A CA 1
ATOM 861 C C . GLU A 1 108 ? -9.803 11.071 -9.575 1.00 86.81 108 GLU A C 1
ATOM 863 O O . GLU A 1 108 ? -10.498 12.088 -9.619 1.00 86.81 108 GLU A O 1
ATOM 868 N N . SER A 1 109 ? -8.476 11.129 -9.725 1.00 88.06 109 SER A N 1
ATOM 869 C CA . SER A 1 109 ? -7.759 12.379 -9.990 1.00 88.06 109 SER A CA 1
ATOM 870 C C . SER A 1 109 ? -6.361 12.151 -10.566 1.00 88.06 109 SER A C 1
ATOM 872 O O . SER A 1 109 ? -5.777 11.079 -10.415 1.00 88.06 109 SER A O 1
ATOM 874 N N . THR A 1 110 ? -5.762 13.195 -11.149 1.00 86.44 110 THR A N 1
ATOM 875 C CA . THR A 1 110 ? -4.355 13.170 -11.589 1.00 86.44 110 THR A CA 1
ATOM 876 C C . THR A 1 110 ? -3.386 12.890 -10.436 1.00 86.44 110 THR A C 1
ATOM 878 O O . THR A 1 110 ? -2.364 12.248 -10.646 1.00 86.44 110 THR A O 1
ATOM 881 N N . GLN A 1 111 ? -3.694 13.342 -9.215 1.00 87.38 111 GLN A N 1
ATOM 882 C CA . GLN A 1 111 ? -2.846 13.090 -8.043 1.00 87.38 111 GLN A CA 1
ATOM 883 C C . GLN A 1 111 ? -2.936 11.632 -7.583 1.00 87.38 111 GLN A C 1
ATOM 885 O O . GLN A 1 111 ? -1.927 11.046 -7.199 1.00 87.38 111 GLN A O 1
ATOM 890 N N . SER A 1 112 ? -4.121 11.029 -7.691 1.00 91.19 112 SER A N 1
ATOM 891 C CA . SER A 1 112 ? -4.322 9.603 -7.432 1.00 91.19 112 SER A CA 1
ATOM 892 C C . SER A 1 112 ? -3.579 8.775 -8.475 1.00 91.19 112 SER A C 1
ATOM 894 O O . SER A 1 112 ? -2.759 7.937 -8.116 1.00 91.19 112 SER A O 1
ATOM 896 N N . LEU A 1 113 ? -3.759 9.093 -9.760 1.00 89.56 113 LEU A N 1
ATOM 897 C CA . LEU A 1 113 ? -3.022 8.476 -10.861 1.00 89.56 113 LEU A CA 1
ATOM 898 C C . LEU A 1 113 ? -1.499 8.559 -10.648 1.00 89.56 113 LEU A C 1
ATOM 900 O O . LEU A 1 113 ? -0.795 7.580 -10.888 1.00 89.56 113 LEU A O 1
ATOM 904 N N . MET A 1 114 ? -1.001 9.693 -10.141 1.00 87.56 114 MET A N 1
ATOM 905 C CA . MET A 1 114 ? 0.414 9.882 -9.812 1.00 87.56 114 MET A CA 1
ATOM 906 C C . MET A 1 114 ? 0.887 8.957 -8.685 1.00 87.56 114 MET A C 1
ATOM 908 O O . MET A 1 114 ? 1.947 8.348 -8.797 1.00 87.56 114 MET A O 1
ATOM 912 N N . LEU A 1 115 ? 0.102 8.796 -7.619 1.00 93.00 115 LEU A N 1
ATOM 913 C CA . LEU A 1 115 ? 0.448 7.890 -6.522 1.00 93.00 115 LEU A CA 1
ATOM 914 C C . LEU A 1 115 ? 0.602 6.437 -7.009 1.00 93.00 115 LEU A C 1
ATOM 916 O O . LEU A 1 115 ? 1.609 5.789 -6.717 1.00 93.00 115 LEU A O 1
ATOM 920 N N . PHE A 1 116 ? -0.350 5.950 -7.811 1.00 94.75 116 PHE A N 1
ATOM 921 C CA . PHE A 1 116 ? -0.263 4.614 -8.416 1.00 94.75 116 PHE A CA 1
ATOM 922 C C . PHE A 1 116 ? 0.907 4.498 -9.402 1.0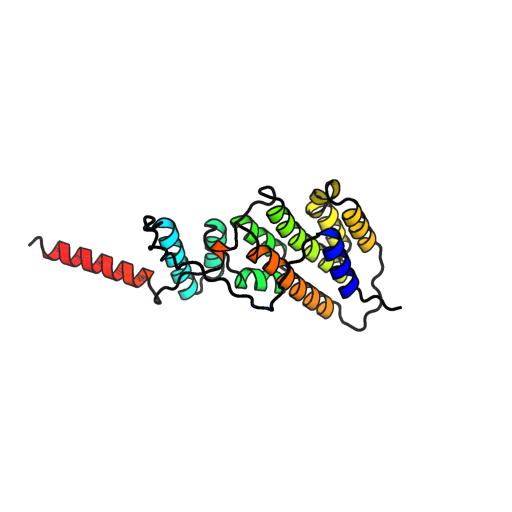0 94.75 116 PHE A C 1
ATOM 924 O O . PHE A 1 116 ? 1.545 3.447 -9.475 1.00 94.75 116 PHE A O 1
ATOM 931 N N . PHE A 1 117 ? 1.230 5.572 -10.132 1.00 92.25 117 PHE A N 1
ATOM 932 C CA . PHE A 1 117 ? 2.416 5.606 -10.984 1.00 92.25 117 PHE A CA 1
ATOM 933 C C . PHE A 1 117 ? 3.696 5.378 -10.176 1.00 92.25 117 PHE A C 1
ATOM 935 O O . PHE A 1 117 ? 4.471 4.500 -10.540 1.00 92.25 117 PHE A O 1
ATOM 942 N N . HIS A 1 118 ? 3.901 6.101 -9.068 1.00 92.00 118 HIS A N 1
ATOM 943 C CA . HIS A 1 118 ? 5.107 5.946 -8.246 1.00 92.00 118 HIS A CA 1
ATOM 944 C C . HIS A 1 118 ? 5.264 4.522 -7.692 1.00 92.00 118 HIS A C 1
ATOM 946 O O . HIS A 1 118 ? 6.360 3.966 -7.753 1.00 92.00 118 HIS A O 1
ATOM 952 N N . LEU A 1 119 ? 4.183 3.903 -7.207 1.00 96.62 119 LEU A N 1
ATOM 953 C CA . LEU A 1 119 ? 4.214 2.517 -6.718 1.00 96.62 119 LEU A CA 1
ATOM 954 C C . LEU A 1 119 ? 4.660 1.536 -7.811 1.00 96.62 119 LEU A C 1
ATOM 956 O O . LEU A 1 119 ? 5.603 0.763 -7.626 1.00 96.62 119 LEU A O 1
ATOM 960 N N . ARG A 1 120 ? 4.024 1.607 -8.984 1.00 96.62 120 ARG A N 1
ATOM 961 C CA . ARG A 1 120 ? 4.319 0.717 -10.117 1.00 96.62 120 ARG A CA 1
ATOM 962 C C . ARG A 1 120 ? 5.683 1.001 -10.741 1.00 96.62 120 ARG A C 1
ATOM 964 O O . ARG A 1 120 ? 6.348 0.072 -11.197 1.00 96.62 120 ARG A O 1
ATOM 971 N N . TRP A 1 121 ? 6.117 2.261 -10.739 1.00 93.31 121 TRP A N 1
ATOM 972 C CA . TRP A 1 121 ? 7.441 2.685 -11.191 1.00 93.31 121 TRP A CA 1
ATOM 973 C C . TRP A 1 121 ? 8.540 2.041 -10.348 1.00 93.31 121 TRP A C 1
ATOM 975 O O . TRP A 1 121 ? 9.438 1.401 -10.896 1.00 93.31 121 TRP A O 1
ATOM 985 N N . HIS A 1 122 ? 8.444 2.137 -9.021 1.00 94.94 122 HIS A N 1
ATOM 986 C CA . HIS A 1 122 ? 9.434 1.535 -8.128 1.00 94.94 122 HIS A CA 1
ATOM 987 C C . HIS A 1 122 ? 9.400 0.002 -8.179 1.00 94.94 122 HIS A C 1
ATOM 989 O O . HIS A 1 122 ? 10.456 -0.626 -8.247 1.00 94.94 122 HIS A O 1
ATOM 995 N N . LYS A 1 123 ? 8.215 -0.613 -8.286 1.00 97.81 123 LYS A N 1
ATOM 996 C CA . LYS A 1 123 ? 8.060 -2.063 -8.523 1.00 97.81 123 LYS A CA 1
ATOM 997 C C . LYS A 1 123 ? 8.740 -2.524 -9.823 1.00 97.81 123 LYS A C 1
ATOM 999 O O . LYS A 1 123 ? 9.433 -3.550 -9.852 1.00 97.81 123 LYS A O 1
ATOM 1004 N N . TYR A 1 124 ? 8.556 -1.766 -10.905 1.00 96.62 124 TYR A N 1
ATOM 1005 C CA . TYR A 1 124 ? 9.214 -1.998 -12.191 1.00 96.62 124 TYR A CA 1
ATOM 1006 C C . TYR A 1 124 ? 10.733 -1.879 -12.061 1.00 96.62 124 TYR A C 1
ATOM 1008 O O . TYR A 1 124 ? 11.464 -2.791 -12.453 1.00 96.62 124 TYR A O 1
ATOM 1016 N N . PHE A 1 125 ? 11.210 -0.791 -11.461 1.00 92.44 125 PHE A N 1
ATOM 1017 C CA . PHE A 1 125 ? 12.636 -0.519 -11.347 1.00 92.44 125 PHE A CA 1
ATOM 1018 C C . PHE A 1 125 ? 13.354 -1.509 -10.421 1.00 92.44 125 PHE A C 1
ATOM 1020 O O . PHE A 1 125 ? 14.469 -1.936 -10.722 1.00 92.44 125 PHE A O 1
ATOM 1027 N N . GLU A 1 126 ? 12.702 -1.972 -9.351 1.00 94.88 126 GLU A N 1
ATOM 1028 C CA . GLU A 1 126 ? 13.239 -3.053 -8.520 1.00 94.88 126 GLU A CA 1
ATOM 1029 C C . GLU A 1 126 ? 13.450 -4.330 -9.349 1.00 94.88 126 GLU A C 1
ATOM 1031 O O . GLU A 1 126 ? 14.482 -4.991 -9.225 1.00 94.88 126 GLU A O 1
ATOM 1036 N N . SER A 1 127 ? 12.511 -4.652 -10.246 1.00 95.81 127 SER A N 1
ATOM 1037 C CA . SER A 1 127 ? 12.627 -5.807 -11.148 1.00 95.81 127 SER A CA 1
ATOM 1038 C C . SER A 1 127 ? 13.786 -5.640 -12.141 1.00 95.81 127 SER A C 1
ATOM 1040 O O . SER A 1 127 ? 14.492 -6.605 -12.428 1.00 95.81 127 SER A O 1
ATOM 1042 N N . ILE A 1 128 ? 14.048 -4.409 -12.600 1.00 92.50 128 ILE A N 1
ATOM 1043 C CA . ILE A 1 128 ? 15.223 -4.076 -13.420 1.00 92.50 128 ILE A CA 1
ATOM 1044 C C . ILE A 1 128 ? 16.530 -4.270 -12.637 1.00 92.50 128 ILE A C 1
ATOM 1046 O O . ILE A 1 128 ? 17.436 -4.927 -13.146 1.00 92.50 128 ILE A O 1
ATOM 1050 N N . ILE A 1 129 ? 16.628 -3.761 -11.401 1.00 90.69 129 ILE A N 1
ATOM 1051 C CA . ILE A 1 129 ? 17.816 -3.925 -10.535 1.00 90.69 129 ILE A CA 1
ATOM 1052 C C . ILE A 1 129 ? 18.104 -5.402 -10.252 1.00 90.69 129 ILE A C 1
ATOM 1054 O O . ILE A 1 129 ? 19.264 -5.813 -10.215 1.00 90.69 129 ILE A O 1
ATOM 1058 N N . ARG A 1 130 ? 17.052 -6.200 -10.039 1.00 93.06 130 ARG A N 1
ATOM 1059 C CA . ARG A 1 130 ? 17.147 -7.648 -9.807 1.00 93.06 130 ARG A CA 1
ATOM 1060 C C . ARG A 1 130 ? 17.420 -8.451 -11.082 1.00 93.06 130 ARG A C 1
ATOM 1062 O O . ARG A 1 130 ? 17.525 -9.669 -10.999 1.00 93.06 130 ARG A O 1
ATOM 1069 N N . GLU A 1 131 ? 17.523 -7.784 -12.232 1.00 91.50 131 GLU A N 1
ATOM 1070 C CA . GLU A 1 131 ? 17.716 -8.385 -13.556 1.00 91.50 131 GLU A CA 1
ATOM 1071 C C . GLU A 1 131 ? 16.582 -9.344 -13.976 1.00 91.50 131 GLU A C 1
ATOM 1073 O O . GLU A 1 131 ? 16.717 -10.109 -14.932 1.00 91.50 131 GLU A O 1
ATOM 1078 N N . ASP A 1 132 ? 15.414 -9.245 -13.335 1.00 94.88 132 ASP A N 1
ATOM 1079 C CA . ASP A 1 132 ? 14.209 -9.996 -13.690 1.00 94.88 132 ASP A CA 1
ATOM 1080 C C . ASP A 1 132 ? 13.463 -9.282 -14.825 1.00 94.88 132 ASP A C 1
ATOM 1082 O O . ASP A 1 132 ? 12.468 -8.572 -14.645 1.00 94.88 132 ASP A O 1
ATOM 1086 N N . ARG A 1 133 ? 13.997 -9.447 -16.040 1.00 94.31 133 ARG A N 1
ATOM 1087 C CA . ARG A 1 133 ? 13.469 -8.803 -17.252 1.00 94.31 133 ARG A CA 1
ATOM 1088 C C . ARG A 1 133 ? 12.069 -9.284 -17.615 1.00 94.31 133 ARG A C 1
ATOM 1090 O O . ARG A 1 133 ? 11.309 -8.515 -18.196 1.00 94.31 133 ARG A O 1
ATOM 1097 N N . VAL A 1 134 ? 11.727 -10.525 -17.266 1.00 96.44 134 VAL A N 1
ATOM 1098 C CA . VAL A 1 134 ? 10.398 -11.092 -17.522 1.00 96.44 134 VAL A CA 1
ATOM 1099 C C . VAL A 1 134 ? 9.366 -10.375 -16.660 1.00 96.44 134 VAL A C 1
ATOM 1101 O O . VAL A 1 134 ? 8.381 -9.867 -17.194 1.00 96.44 134 VAL A O 1
ATOM 1104 N N . LYS A 1 135 ? 9.625 -10.247 -15.353 1.00 97.25 135 LYS A N 1
ATOM 1105 C CA . LYS A 1 135 ? 8.750 -9.504 -14.440 1.00 97.25 135 LYS A CA 1
ATOM 1106 C C . LYS A 1 135 ? 8.678 -8.021 -14.794 1.00 97.25 135 LYS A C 1
ATOM 1108 O O . LYS A 1 135 ? 7.588 -7.457 -14.834 1.00 97.25 135 LYS A O 1
ATOM 1113 N N . ALA A 1 136 ? 9.812 -7.394 -15.110 1.00 96.62 136 ALA A N 1
ATOM 1114 C CA . ALA A 1 136 ? 9.845 -5.991 -15.515 1.00 96.62 136 ALA A CA 1
ATOM 1115 C C . ALA A 1 136 ? 9.004 -5.736 -16.782 1.00 96.62 136 ALA A C 1
ATOM 1117 O O . ALA A 1 136 ? 8.222 -4.786 -16.827 1.00 96.62 136 ALA A O 1
ATOM 1118 N N . LEU A 1 137 ? 9.111 -6.604 -17.795 1.00 97.19 137 LEU A N 1
ATOM 1119 C CA . LEU A 1 137 ? 8.303 -6.516 -19.014 1.00 97.19 137 LEU A CA 1
ATOM 1120 C C . LEU A 1 137 ? 6.806 -6.716 -18.730 1.00 97.19 137 LEU A C 1
ATOM 1122 O O . LEU A 1 137 ? 5.973 -6.057 -19.357 1.00 97.19 137 LEU A O 1
ATOM 1126 N N . ASP A 1 138 ? 6.460 -7.607 -17.798 1.00 98.06 138 ASP A N 1
ATOM 1127 C CA . ASP A 1 138 ? 5.074 -7.842 -17.392 1.00 98.06 138 ASP A CA 1
ATOM 1128 C C . ASP A 1 138 ? 4.459 -6.594 -16.744 1.00 98.06 138 ASP A C 1
ATOM 1130 O O . ASP A 1 138 ? 3.416 -6.115 -17.196 1.00 98.06 138 ASP A O 1
ATOM 1134 N N . ILE A 1 139 ? 5.161 -5.998 -15.773 1.00 97.94 139 ILE A N 1
ATOM 1135 C CA . ILE A 1 139 ? 4.751 -4.753 -15.103 1.00 97.94 139 ILE A CA 1
ATOM 1136 C C . ILE A 1 139 ? 4.618 -3.617 -16.127 1.00 97.94 139 ILE A C 1
ATOM 1138 O O . ILE A 1 139 ? 3.610 -2.905 -16.150 1.00 97.94 139 ILE A O 1
ATOM 1142 N N . LEU A 1 140 ? 5.592 -3.468 -17.034 1.00 96.44 140 LEU A N 1
ATOM 1143 C CA . LEU A 1 140 ? 5.569 -2.419 -18.056 1.00 96.44 140 LEU A CA 1
ATOM 1144 C C . LEU A 1 140 ? 4.332 -2.513 -18.969 1.00 96.44 140 LEU A C 1
ATOM 1146 O O . LEU A 1 140 ? 3.720 -1.495 -19.308 1.00 96.44 140 LEU A O 1
ATOM 1150 N N . ASN A 1 141 ? 3.954 -3.728 -19.371 1.00 96.38 141 ASN A N 1
ATOM 1151 C CA . ASN A 1 141 ? 2.842 -3.956 -20.295 1.00 96.38 141 ASN A CA 1
ATOM 1152 C C . ASN A 1 141 ? 1.467 -3.952 -19.624 1.00 96.38 141 ASN A C 1
ATOM 1154 O O . ASN A 1 141 ? 0.496 -3.523 -20.253 1.00 96.38 141 ASN A O 1
ATOM 1158 N N . LYS A 1 142 ? 1.366 -4.455 -18.391 1.00 96.88 142 LYS A N 1
ATOM 1159 C CA . LYS A 1 142 ? 0.085 -4.618 -17.692 1.00 96.88 142 LYS A CA 1
ATOM 1160 C C . LYS A 1 142 ? -0.255 -3.443 -16.786 1.00 96.88 142 LYS A C 1
ATOM 1162 O O . LYS A 1 142 ? -1.410 -3.034 -16.742 1.00 96.88 142 LYS A O 1
ATOM 1167 N N . GLU A 1 143 ? 0.732 -2.892 -16.088 1.00 95.56 143 GLU A N 1
ATOM 1168 C CA . GLU A 1 143 ? 0.505 -1.937 -14.998 1.00 95.56 143 GLU A CA 1
ATOM 1169 C C . GLU A 1 143 ? 0.876 -0.507 -15.405 1.00 95.56 143 GLU A C 1
ATOM 1171 O O . GLU A 1 143 ? 0.154 0.438 -15.082 1.00 95.56 143 GLU A O 1
ATOM 1176 N N . LEU A 1 144 ? 1.968 -0.336 -16.161 1.00 94.25 144 LEU A N 1
ATOM 1177 C CA . LEU A 1 144 ? 2.469 0.987 -16.560 1.00 94.25 144 LEU A CA 1
ATOM 1178 C C . LEU A 1 144 ? 1.986 1.454 -17.943 1.00 94.25 144 LEU A C 1
ATOM 1180 O O . LEU A 1 144 ? 2.130 2.623 -18.301 1.00 94.25 144 LEU A O 1
ATOM 1184 N N . ARG A 1 145 ? 1.367 0.573 -18.734 1.00 94.25 145 ARG A N 1
ATOM 1185 C CA . ARG A 1 145 ? 0.879 0.911 -20.082 1.00 94.25 145 ARG A CA 1
ATOM 1186 C C . ARG A 1 145 ? -0.207 1.983 -20.083 1.00 94.25 145 ARG A C 1
ATOM 1188 O O . ARG A 1 145 ? -0.286 2.766 -21.025 1.00 94.25 145 ARG A O 1
ATOM 1195 N N . VAL A 1 146 ? -1.004 2.061 -19.018 1.00 89.62 146 VAL A N 1
ATOM 1196 C CA . VAL A 1 146 ? -2.050 3.086 -18.862 1.00 89.62 146 VAL A CA 1
ATOM 1197 C C . VAL A 1 146 ? -1.489 4.515 -18.911 1.00 89.62 146 VAL A C 1
ATOM 1199 O O . VAL A 1 146 ? -2.189 5.429 -19.336 1.00 89.62 146 VAL A O 1
ATOM 1202 N N . PHE A 1 147 ? -0.212 4.711 -18.563 1.00 84.31 147 PHE A N 1
ATOM 1203 C CA . PHE A 1 147 ? 0.446 6.021 -18.569 1.00 84.31 147 PHE A CA 1
ATOM 1204 C C . PHE A 1 147 ? 1.037 6.403 -19.935 1.00 84.31 147 PHE A C 1
ATOM 1206 O O . PHE A 1 147 ? 1.393 7.562 -20.140 1.00 84.31 147 PHE A O 1
ATOM 1213 N N . GLN A 1 148 ? 1.124 5.465 -20.886 1.00 89.25 148 GLN A N 1
ATOM 1214 C CA . GLN A 1 148 ? 1.749 5.683 -22.195 1.00 89.25 148 GLN A CA 1
ATOM 1215 C C . GLN A 1 148 ? 1.118 6.833 -23.006 1.00 89.25 148 GLN A C 1
ATOM 1217 O O . GLN A 1 148 ? 1.886 7.611 -23.574 1.00 89.25 148 GLN A O 1
ATOM 1222 N N . PRO A 1 149 ? -0.222 6.988 -23.094 1.00 88.06 149 PRO A N 1
ATOM 1223 C CA . PRO A 1 149 ? -0.815 8.084 -23.863 1.00 88.06 149 PRO A CA 1
ATOM 1224 C C . PRO A 1 149 ? -0.436 9.465 -23.314 1.00 88.06 149 PRO A C 1
ATOM 1226 O O . PRO A 1 149 ? -0.261 10.404 -24.085 1.00 88.06 149 PRO A O 1
ATOM 1229 N N . THR A 1 150 ? -0.284 9.572 -21.991 1.00 81.94 150 THR A N 1
ATOM 1230 C CA . THR A 1 150 ? 0.046 10.822 -21.296 1.00 81.94 150 THR A CA 1
ATOM 1231 C C . THR A 1 150 ? 1.550 11.098 -21.301 1.00 81.94 150 THR A C 1
ATOM 1233 O O . THR A 1 150 ? 1.963 12.241 -21.478 1.00 81.94 150 THR A O 1
ATOM 1236 N N . TYR A 1 151 ? 2.377 10.057 -21.155 1.00 83.69 151 TYR A N 1
ATOM 1237 C CA . TYR A 1 151 ? 3.835 10.161 -21.024 1.00 83.69 151 TYR A CA 1
ATOM 1238 C C . TYR A 1 151 ? 4.572 9.219 -21.999 1.00 83.69 151 TYR A C 1
ATOM 1240 O O . TYR A 1 151 ? 5.276 8.294 -21.579 1.00 83.69 151 TYR A O 1
ATOM 1248 N N . PRO A 1 152 ? 4.453 9.433 -23.323 1.00 87.75 152 PRO A N 1
ATOM 1249 C CA . PRO A 1 152 ? 4.993 8.508 -24.323 1.00 87.75 152 PRO A CA 1
ATOM 1250 C C . PRO A 1 152 ? 6.526 8.424 -24.308 1.00 87.75 152 PRO A C 1
ATOM 1252 O O . PRO A 1 152 ? 7.088 7.357 -24.559 1.00 87.75 152 PRO A O 1
ATOM 1255 N N . GLN A 1 153 ? 7.208 9.528 -23.990 1.00 87.31 153 GLN A N 1
ATOM 1256 C CA . GLN A 1 153 ? 8.670 9.570 -23.914 1.00 87.31 153 GLN A CA 1
ATOM 1257 C C . GLN A 1 153 ? 9.195 8.778 -22.708 1.00 87.31 153 GLN A C 1
ATOM 1259 O O . GLN A 1 153 ? 10.095 7.956 -22.866 1.00 87.31 153 GLN A O 1
ATOM 1264 N N . LEU A 1 154 ? 8.559 8.925 -21.543 1.00 84.81 154 LEU A N 1
ATOM 1265 C CA . LEU A 1 154 ? 8.885 8.143 -20.351 1.00 84.81 154 LEU A CA 1
ATOM 1266 C C . LEU A 1 154 ? 8.645 6.645 -20.580 1.00 84.81 154 LEU A C 1
ATOM 1268 O O . LEU A 1 154 ? 9.464 5.814 -20.204 1.00 84.81 154 LEU A O 1
ATOM 1272 N N . TYR A 1 155 ? 7.560 6.280 -21.270 1.00 87.62 155 TYR A N 1
ATOM 1273 C CA . TYR A 1 155 ? 7.299 4.881 -21.624 1.00 87.62 155 TYR A CA 1
ATOM 1274 C C . TYR A 1 155 ? 8.374 4.288 -22.546 1.00 87.62 155 TYR A C 1
ATOM 1276 O O . TYR A 1 155 ? 8.783 3.131 -22.397 1.00 87.62 155 TYR A O 1
ATOM 1284 N N . LYS A 1 156 ? 8.885 5.094 -23.481 1.00 89.81 156 LYS A N 1
ATOM 1285 C CA . LYS A 1 156 ? 10.009 4.712 -24.338 1.00 89.81 156 LYS A CA 1
ATOM 1286 C C . LYS A 1 156 ? 11.293 4.513 -23.529 1.00 89.81 156 LYS A C 1
ATOM 1288 O O 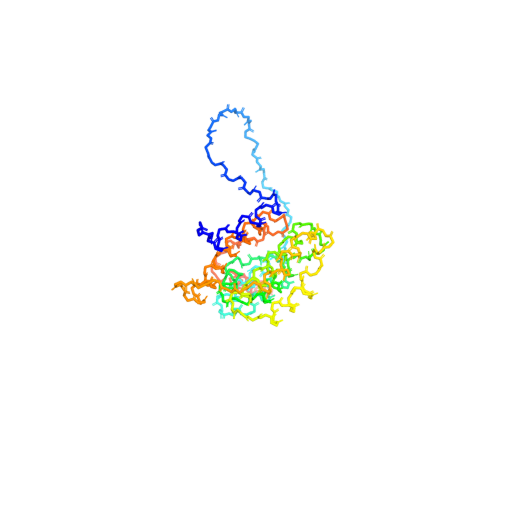. LYS A 1 156 ? 11.989 3.528 -23.760 1.00 89.81 156 LYS A O 1
ATOM 1293 N N . GLU A 1 157 ? 11.586 5.394 -22.578 1.00 89.12 157 GLU A N 1
ATOM 1294 C CA . GLU A 1 157 ? 12.738 5.267 -21.672 1.00 89.12 157 GLU A CA 1
ATOM 1295 C C . GLU A 1 157 ? 12.631 4.023 -20.786 1.00 89.12 157 GLU A C 1
ATOM 1297 O O . GLU A 1 157 ? 13.578 3.240 -20.710 1.00 89.12 157 GLU A O 1
ATOM 1302 N N . MET A 1 158 ? 11.446 3.755 -20.224 1.00 89.31 158 MET A N 1
ATOM 1303 C CA . MET A 1 158 ? 11.165 2.499 -19.523 1.00 89.31 158 MET A CA 1
ATOM 1304 C C . MET A 1 158 ? 11.501 1.295 -20.392 1.00 89.31 158 MET A C 1
ATOM 1306 O O . MET A 1 158 ? 12.259 0.426 -19.972 1.00 89.31 158 MET A O 1
ATOM 1310 N N . THR A 1 159 ? 11.022 1.279 -21.634 1.00 92.44 159 THR A N 1
ATOM 1311 C CA . THR A 1 159 ? 11.299 0.187 -22.575 1.00 92.44 159 THR A CA 1
ATOM 1312 C C . THR A 1 159 ? 12.799 0.016 -22.840 1.00 92.44 159 THR A C 1
ATOM 1314 O O . THR A 1 159 ? 13.277 -1.112 -22.945 1.00 92.44 159 THR A O 1
ATOM 1317 N N . GLN A 1 160 ? 13.567 1.107 -22.912 1.00 90.31 160 GLN A N 1
ATOM 1318 C CA . GLN A 1 160 ? 15.019 1.042 -23.107 1.00 90.31 160 GLN A CA 1
ATOM 1319 C C . GLN A 1 160 ? 15.726 0.371 -21.926 1.00 90.31 160 GLN A C 1
ATOM 1321 O O . GLN A 1 160 ? 16.585 -0.485 -22.159 1.00 90.31 160 GLN A O 1
ATOM 1326 N N . TYR A 1 161 ? 15.317 0.664 -20.682 1.00 87.94 161 TYR A N 1
ATOM 1327 C CA . TYR A 1 161 ? 15.906 0.044 -19.489 1.00 87.94 161 TYR A CA 1
ATOM 1328 C C . TYR A 1 161 ? 15.855 -1.487 -19.510 1.00 87.94 161 TYR A C 1
ATOM 1330 O O . TYR A 1 161 ? 16.763 -2.109 -18.963 1.00 87.94 161 TYR A O 1
ATOM 1338 N N . LEU A 1 162 ? 14.870 -2.111 -20.173 1.00 89.19 162 LEU A N 1
ATOM 1339 C CA . LEU A 1 162 ? 14.792 -3.574 -20.325 1.00 89.19 162 LEU A CA 1
ATOM 1340 C C . LEU A 1 162 ? 15.986 -4.169 -21.080 1.00 89.19 162 LEU A C 1
ATOM 1342 O O . LEU A 1 162 ? 16.375 -5.303 -20.813 1.00 89.19 162 LEU A O 1
ATOM 1346 N N . THR A 1 163 ? 16.543 -3.410 -22.021 1.00 86.88 163 THR A N 1
ATOM 1347 C CA . THR A 1 163 ? 17.638 -3.848 -22.900 1.00 86.88 163 THR A CA 1
ATOM 1348 C C . THR A 1 163 ? 19.008 -3.370 -22.435 1.00 86.88 163 THR A C 1
ATOM 1350 O O . THR A 1 163 ? 20.023 -3.912 -22.867 1.00 86.88 163 THR A O 1
ATOM 1353 N N . THR A 1 164 ? 19.050 -2.375 -21.545 1.00 82.62 164 THR A N 1
ATOM 1354 C CA . THR A 1 164 ? 20.301 -1.825 -21.027 1.00 82.62 164 THR A CA 1
ATOM 1355 C C . THR A 1 164 ? 20.966 -2.833 -20.084 1.00 82.62 164 THR A C 1
ATOM 1357 O O . THR A 1 164 ? 20.351 -3.215 -19.078 1.00 82.62 164 THR A O 1
ATOM 1360 N N . PRO A 1 165 ? 22.206 -3.279 -20.371 1.00 73.94 165 PRO A N 1
ATOM 1361 C CA . PRO A 1 165 ? 22.957 -4.119 -19.450 1.00 73.94 165 PRO A CA 1
ATOM 1362 C C . PRO A 1 165 ? 23.265 -3.326 -18.181 1.00 73.94 165 PRO A C 1
ATOM 1364 O O . PRO A 1 165 ? 23.485 -2.115 -18.226 1.00 73.94 165 PRO A O 1
ATOM 1367 N N . ARG A 1 166 ? 23.263 -4.007 -17.038 1.00 72.38 166 ARG A N 1
ATOM 1368 C CA . ARG A 1 166 ? 23.633 -3.371 -15.780 1.00 72.38 166 ARG A CA 1
ATOM 1369 C C . ARG A 1 166 ? 25.124 -3.047 -15.808 1.00 72.38 166 ARG A C 1
ATOM 1371 O O . ARG A 1 166 ? 25.929 -3.895 -16.181 1.00 72.38 166 ARG A O 1
ATOM 1378 N N . GLU A 1 167 ? 25.481 -1.827 -15.426 1.00 74.25 167 GLU A N 1
ATOM 1379 C CA . GLU A 1 167 ? 26.885 -1.467 -15.247 1.00 74.25 167 GLU A CA 1
ATOM 1380 C C . GLU A 1 167 ? 27.455 -2.170 -14.009 1.00 74.25 167 GLU A C 1
ATOM 1382 O O . GLU A 1 167 ? 26.772 -2.295 -12.986 1.00 74.25 167 GLU A O 1
ATOM 1387 N N . ASP A 1 168 ? 28.714 -2.605 -14.094 1.00 67.81 168 ASP A N 1
ATOM 1388 C CA . ASP A 1 168 ? 29.416 -3.227 -12.975 1.00 67.81 168 ASP A CA 1
ATOM 1389 C C . ASP A 1 168 ? 29.479 -2.253 -11.790 1.00 67.81 168 ASP A C 1
ATOM 1391 O O . ASP A 1 168 ? 30.203 -1.253 -11.792 1.00 67.81 168 ASP A O 1
ATOM 1395 N N . SER A 1 169 ? 28.695 -2.557 -10.758 1.00 72.38 169 SER A N 1
ATOM 1396 C CA . SER A 1 169 ? 28.647 -1.805 -9.510 1.00 72.38 169 SER A CA 1
ATOM 1397 C C . SER A 1 169 ? 29.391 -2.564 -8.418 1.00 72.38 169 SER A C 1
ATOM 1399 O O . SER A 1 169 ? 29.244 -3.776 -8.271 1.00 72.38 169 SER A O 1
ATOM 1401 N N . ALA A 1 170 ? 30.161 -1.838 -7.605 1.00 74.06 170 ALA A N 1
ATOM 1402 C CA . ALA A 1 170 ? 30.812 -2.399 -6.421 1.00 74.06 170 ALA A CA 1
ATOM 1403 C C . ALA A 1 170 ? 29.805 -2.808 -5.325 1.00 74.06 170 ALA A C 1
ATOM 1405 O O . ALA A 1 170 ? 30.159 -3.546 -4.407 1.00 74.06 170 ALA A O 1
ATOM 1406 N N . LEU A 1 171 ? 28.564 -2.314 -5.397 1.00 77.62 171 LEU A N 1
ATOM 1407 C CA . LEU A 1 171 ? 27.508 -2.614 -4.436 1.00 77.62 171 LEU A CA 1
ATOM 1408 C C . LEU A 1 171 ? 26.722 -3.865 -4.847 1.00 77.62 171 LEU A C 1
ATOM 1410 O O . LEU A 1 171 ? 26.440 -4.107 -6.023 1.00 77.62 171 LEU A O 1
ATOM 1414 N N . SER A 1 172 ? 26.290 -4.642 -3.853 1.00 88.06 172 SER A N 1
ATOM 1415 C CA . SER A 1 172 ? 25.422 -5.797 -4.089 1.00 88.06 172 SER A CA 1
ATOM 1416 C C . SER A 1 172 ? 24.054 -5.368 -4.638 1.00 88.06 172 SER A C 1
ATOM 1418 O O . SER A 1 172 ? 23.604 -4.239 -4.428 1.00 88.06 172 SER A O 1
ATOM 1420 N N . ILE A 1 173 ? 23.360 -6.276 -5.332 1.00 87.69 173 ILE A N 1
ATOM 1421 C CA . ILE A 1 173 ? 21.960 -6.074 -5.762 1.00 87.69 173 ILE A CA 1
ATOM 1422 C C . ILE A 1 173 ? 21.096 -5.660 -4.569 1.00 87.69 173 ILE A C 1
ATOM 1424 O O . ILE A 1 173 ? 20.373 -4.674 -4.644 1.00 87.69 173 ILE A O 1
ATOM 1428 N N . GLU A 1 174 ? 21.241 -6.362 -3.445 1.00 90.88 174 GLU A N 1
ATOM 1429 C CA . GLU A 1 174 ? 20.450 -6.113 -2.240 1.00 90.88 174 GLU A CA 1
ATOM 1430 C C . GLU A 1 174 ? 20.670 -4.706 -1.671 1.00 90.88 174 GLU A C 1
ATOM 1432 O O . GLU A 1 174 ? 19.725 -4.056 -1.231 1.00 90.88 174 GLU A O 1
ATOM 1437 N N . SER A 1 175 ? 21.899 -4.184 -1.743 1.00 89.25 175 SER A N 1
ATOM 1438 C CA . SER A 1 175 ? 22.174 -2.805 -1.338 1.00 89.25 175 SER A CA 1
ATOM 1439 C C . SER A 1 175 ? 21.437 -1.793 -2.218 1.00 89.25 175 SER A C 1
ATOM 1441 O O . SER A 1 175 ? 20.915 -0.817 -1.688 1.00 89.25 175 SER A O 1
ATOM 1443 N N . HIS A 1 176 ? 21.374 -2.014 -3.536 1.00 86.88 176 HIS A N 1
ATOM 1444 C CA . HIS A 1 176 ? 20.631 -1.124 -4.436 1.00 86.88 176 HIS A CA 1
ATOM 1445 C C . HIS A 1 176 ? 19.126 -1.220 -4.198 1.00 86.88 176 HIS A C 1
ATOM 1447 O O . HIS A 1 176 ? 18.459 -0.194 -4.141 1.00 86.88 176 HIS A O 1
ATOM 1453 N N . VAL A 1 177 ? 18.590 -2.430 -4.002 1.00 92.06 177 VAL A N 1
ATOM 1454 C CA . VAL A 1 177 ? 17.166 -2.619 -3.692 1.00 92.06 177 VAL A CA 1
ATOM 1455 C C . VAL A 1 177 ? 16.792 -1.906 -2.395 1.00 92.06 177 VAL A C 1
ATOM 1457 O O . VAL A 1 177 ? 15.789 -1.199 -2.345 1.00 92.06 177 VAL A O 1
ATOM 1460 N N . LYS A 1 178 ? 17.613 -2.037 -1.349 1.00 93.62 178 LYS A N 1
ATOM 1461 C CA . LYS A 1 178 ? 17.376 -1.345 -0.081 1.00 93.62 178 LYS A CA 1
ATOM 1462 C C . LYS A 1 178 ? 17.363 0.177 -0.255 1.00 93.62 178 LYS A C 1
ATOM 1464 O O . LYS A 1 178 ? 16.481 0.836 0.291 1.00 93.62 178 LYS A O 1
ATOM 1469 N N . SER A 1 179 ? 18.310 0.725 -1.018 1.00 90.69 179 SER A N 1
ATOM 1470 C CA . SER A 1 179 ? 18.348 2.159 -1.333 1.00 90.69 179 SER A CA 1
ATOM 1471 C C . SER A 1 179 ? 17.127 2.604 -2.139 1.00 90.69 179 SER A C 1
ATOM 1473 O O . SER A 1 179 ? 16.527 3.621 -1.798 1.00 90.69 179 SER A O 1
ATOM 1475 N N . LEU A 1 180 ? 16.715 1.824 -3.147 1.00 92.62 180 LEU A N 1
ATOM 1476 C CA . LEU A 1 180 ? 15.512 2.088 -3.937 1.00 92.62 180 LEU A CA 1
ATOM 1477 C C . LEU A 1 180 ? 14.272 2.156 -3.043 1.00 92.62 180 LEU A C 1
ATOM 1479 O O . LEU A 1 180 ? 13.526 3.124 -3.106 1.00 92.62 180 LEU A O 1
ATOM 1483 N N . ARG A 1 181 ? 14.061 1.160 -2.176 1.00 95.81 181 ARG A N 1
ATOM 1484 C CA . ARG A 1 181 ? 12.887 1.122 -1.290 1.00 95.81 181 ARG A CA 1
ATOM 1485 C C . ARG A 1 181 ? 12.872 2.286 -0.301 1.00 95.81 181 ARG A C 1
ATOM 1487 O O . ARG A 1 181 ? 11.819 2.867 -0.066 1.00 95.81 181 ARG A O 1
ATOM 1494 N N . ALA A 1 182 ? 14.029 2.671 0.240 1.00 94.25 182 ALA A N 1
ATOM 1495 C CA . ALA A 1 182 ? 14.137 3.842 1.111 1.00 94.25 182 ALA A CA 1
ATOM 1496 C C . ALA A 1 182 ? 13.813 5.155 0.370 1.00 94.25 182 ALA A C 1
ATOM 1498 O O . ALA A 1 182 ? 13.129 6.022 0.913 1.00 94.25 182 ALA A O 1
ATOM 1499 N N . MET A 1 183 ? 14.270 5.287 -0.879 1.00 91.69 183 MET A N 1
ATOM 1500 C CA . MET A 1 183 ? 13.930 6.416 -1.747 1.00 91.69 183 MET A CA 1
ATOM 1501 C C . MET A 1 183 ? 12.429 6.440 -2.057 1.00 91.69 183 MET A C 1
ATOM 1503 O O . MET A 1 183 ? 11.787 7.474 -1.885 1.00 91.69 183 MET A O 1
ATOM 1507 N N . ALA A 1 184 ? 11.858 5.290 -2.417 1.00 93.62 184 ALA A N 1
ATOM 1508 C CA . ALA A 1 184 ? 10.440 5.140 -2.706 1.00 93.62 184 ALA A CA 1
ATOM 1509 C C . ALA A 1 184 ? 9.561 5.551 -1.521 1.00 93.62 184 ALA A C 1
ATOM 1511 O O . ALA A 1 184 ? 8.603 6.294 -1.715 1.00 93.62 184 ALA A O 1
ATOM 1512 N N . VAL A 1 185 ? 9.914 5.143 -0.295 1.00 96.12 185 VAL A N 1
ATOM 1513 C CA . VAL A 1 185 ? 9.231 5.602 0.927 1.00 96.12 185 VAL A CA 1
ATOM 1514 C C . VAL A 1 185 ? 9.225 7.128 1.001 1.00 96.12 185 VAL A C 1
ATOM 1516 O O . VAL A 1 185 ? 8.167 7.730 1.158 1.00 96.12 185 VAL A O 1
ATOM 1519 N N . SER A 1 186 ? 10.382 7.772 0.839 1.00 92.25 186 SER A N 1
ATOM 1520 C CA . SER A 1 186 ? 10.474 9.234 0.909 1.00 92.25 186 SER A CA 1
ATOM 1521 C C . SER A 1 186 ? 9.618 9.928 -0.157 1.00 92.25 186 SER A C 1
ATOM 1523 O O . SER A 1 186 ? 8.922 10.898 0.144 1.00 92.25 186 SER A O 1
ATOM 1525 N N . GLU A 1 187 ? 9.678 9.466 -1.404 1.00 90.94 187 GLU A N 1
ATOM 1526 C CA . GLU A 1 187 ? 8.933 10.059 -2.518 1.00 90.94 187 GLU A CA 1
ATOM 1527 C C . GLU A 1 187 ? 7.427 9.865 -2.356 1.00 90.94 187 GLU A C 1
ATOM 1529 O O . GLU A 1 187 ? 6.657 10.825 -2.416 1.00 90.94 187 GLU A O 1
ATOM 1534 N N . ILE A 1 188 ? 7.003 8.629 -2.098 1.00 95.00 188 ILE A N 1
ATOM 1535 C CA . ILE A 1 188 ? 5.592 8.270 -2.021 1.00 95.00 188 ILE A CA 1
ATOM 1536 C C . ILE A 1 188 ? 4.940 8.897 -0.785 1.00 95.00 188 ILE A C 1
ATOM 1538 O O . ILE A 1 188 ? 3.819 9.397 -0.880 1.00 95.00 188 ILE A O 1
ATOM 1542 N N . ASN A 1 189 ? 5.648 8.983 0.345 1.00 94.62 189 ASN A N 1
ATOM 1543 C CA . ASN A 1 189 ? 5.151 9.689 1.525 1.00 94.62 189 ASN A CA 1
ATOM 1544 C C . ASN A 1 189 ? 4.853 11.160 1.231 1.00 94.62 189 ASN A C 1
ATOM 1546 O O . ASN A 1 189 ? 3.821 11.673 1.664 1.00 94.62 189 ASN A O 1
ATOM 1550 N N . ASN A 1 190 ? 5.713 11.842 0.469 1.00 91.06 190 ASN A N 1
ATOM 1551 C CA . ASN A 1 190 ? 5.468 13.230 0.077 1.00 91.06 190 ASN A CA 1
ATOM 1552 C C . ASN A 1 190 ? 4.207 13.357 -0.792 1.00 91.06 190 ASN A C 1
ATOM 1554 O O . ASN A 1 190 ? 3.424 14.296 -0.612 1.00 91.06 190 ASN A O 1
ATOM 1558 N N . VAL A 1 191 ? 3.971 12.397 -1.693 1.00 91.25 191 VAL A N 1
ATOM 1559 C CA . VAL A 1 191 ? 2.739 12.336 -2.495 1.00 91.25 191 VAL A CA 1
ATOM 1560 C C . VAL A 1 191 ? 1.519 12.106 -1.597 1.00 91.25 191 VAL A C 1
ATOM 1562 O O . VAL A 1 191 ? 0.538 12.831 -1.718 1.00 91.25 191 VAL A O 1
ATOM 1565 N N . ILE A 1 192 ? 1.582 11.176 -0.642 1.00 95.44 192 ILE A N 1
ATOM 1566 C CA . ILE A 1 192 ? 0.474 10.878 0.283 1.00 95.44 192 ILE A CA 1
ATOM 1567 C C . ILE A 1 192 ? 0.142 12.084 1.172 1.00 95.44 192 ILE A C 1
ATOM 1569 O O . ILE A 1 192 ? -1.025 12.455 1.296 1.00 95.44 192 ILE A O 1
ATOM 1573 N N . ILE A 1 193 ? 1.152 12.724 1.768 1.00 94.31 193 ILE A N 1
ATOM 1574 C CA . ILE A 1 193 ? 0.973 13.875 2.669 1.00 94.31 193 ILE A CA 1
ATOM 1575 C C . ILE A 1 193 ? 0.349 15.066 1.934 1.00 94.31 193 ILE A C 1
ATOM 1577 O O . ILE A 1 193 ? -0.441 15.809 2.518 1.00 94.31 193 ILE A O 1
ATOM 1581 N N . SER A 1 194 ? 0.682 15.246 0.655 1.00 92.06 194 SER A N 1
ATOM 1582 C CA . SER A 1 194 ? 0.127 16.316 -0.178 1.00 92.06 194 SER A CA 1
ATOM 1583 C C . SER A 1 194 ? -1.214 15.962 -0.836 1.00 92.06 194 SER A C 1
ATOM 1585 O O . SER A 1 194 ? -1.872 16.859 -1.368 1.00 92.06 194 SER A O 1
ATOM 1587 N N . HIS A 1 195 ? -1.661 14.701 -0.772 1.00 92.69 195 HIS A N 1
ATOM 1588 C CA . HIS A 1 195 ? -2.884 14.241 -1.428 1.00 92.69 195 HIS A CA 1
ATOM 1589 C C . HIS A 1 195 ? -4.153 14.662 -0.641 1.00 92.69 195 HIS A C 1
ATOM 1591 O O . HIS A 1 195 ? -4.339 14.227 0.499 1.00 92.69 195 HIS A O 1
ATOM 1597 N N . PRO A 1 196 ? -5.093 15.429 -1.234 1.00 92.25 196 PRO A N 1
ATOM 1598 C CA . PRO A 1 196 ? -6.271 15.995 -0.570 1.00 92.25 196 PRO A CA 1
ATOM 1599 C C . PRO A 1 196 ? -7.207 14.982 0.091 1.00 92.25 196 PRO A C 1
ATOM 1601 O O . PRO A 1 196 ? -7.877 15.328 1.053 1.00 92.25 196 PRO A O 1
ATOM 1604 N N . LEU A 1 197 ? -7.278 13.755 -0.436 1.00 92.62 197 LEU A N 1
ATOM 1605 C CA . LEU A 1 197 ? -8.130 12.683 0.107 1.00 92.62 197 LEU A CA 1
ATOM 1606 C C . LEU A 1 197 ? -7.436 11.796 1.155 1.00 92.62 197 LEU A C 1
ATOM 1608 O O . LEU A 1 197 ? -8.072 10.895 1.702 1.00 92.62 197 LEU A O 1
ATOM 1612 N N . LEU A 1 198 ? -6.131 11.987 1.374 1.00 95.06 198 LEU A N 1
ATOM 1613 C CA . LEU A 1 198 ? -5.339 11.167 2.296 1.00 95.06 198 LEU A CA 1
ATOM 1614 C C . LEU A 1 198 ? -4.812 11.973 3.479 1.00 95.06 198 LEU A C 1
ATOM 1616 O O . LEU A 1 198 ? -4.694 11.426 4.572 1.00 95.06 198 LEU A O 1
ATOM 1620 N N . CYS A 1 199 ? -4.498 13.256 3.284 1.00 93.12 199 CYS A N 1
ATOM 1621 C CA . CYS A 1 199 ? -3.806 14.072 4.279 1.00 93.12 199 CYS A CA 1
ATOM 1622 C C . CYS A 1 199 ? -4.560 14.187 5.618 1.00 93.12 199 CYS A C 1
ATOM 1624 O O . CYS A 1 199 ? -3.936 14.242 6.679 1.00 93.12 199 CYS A O 1
ATOM 1626 N N . ASP A 1 200 ? -5.893 14.148 5.597 1.00 93.00 200 ASP A N 1
ATOM 1627 C CA . ASP A 1 200 ? -6.758 14.183 6.779 1.00 93.00 200 ASP A CA 1
ATOM 1628 C C . ASP A 1 200 ? -6.918 12.818 7.475 1.00 93.00 200 ASP A C 1
ATOM 1630 O O . ASP A 1 200 ? -7.432 12.747 8.596 1.00 93.00 200 ASP A O 1
ATOM 1634 N N . LYS A 1 201 ? -6.434 11.739 6.850 1.00 96.44 201 LYS A N 1
ATOM 1635 C CA . LYS A 1 201 ? -6.514 10.355 7.342 1.00 96.44 201 LYS A CA 1
ATOM 1636 C C . LYS A 1 201 ? -5.225 9.865 7.998 1.00 96.44 201 LYS A C 1
ATOM 1638 O O . LYS A 1 201 ? -5.187 8.734 8.465 1.00 96.44 201 LYS A O 1
ATOM 1643 N N . LEU A 1 202 ? -4.180 10.693 8.062 1.00 96.69 202 LEU A N 1
ATOM 1644 C CA . LEU A 1 202 ? -2.852 10.300 8.565 1.00 96.69 202 LEU A CA 1
ATOM 1645 C C . LEU A 1 202 ? -2.719 10.359 10.093 1.00 96.69 202 LEU A C 1
ATOM 1647 O O . LEU A 1 202 ? -1.717 9.915 10.652 1.00 96.69 202 LEU A O 1
ATOM 1651 N N . GLN A 1 203 ? -3.695 10.947 10.787 1.00 94.75 203 GLN A N 1
ATOM 1652 C CA . GLN A 1 203 ? -3.631 11.172 12.230 1.00 94.75 203 GLN A CA 1
ATOM 1653 C C . GLN A 1 203 ? -4.593 10.249 12.969 1.00 94.75 203 GLN A C 1
ATOM 1655 O O . GLN A 1 203 ? -5.810 10.338 12.802 1.00 94.75 203 GLN A O 1
ATOM 1660 N N . PHE A 1 204 ? -4.040 9.397 13.832 1.00 94.31 204 PHE A N 1
ATOM 1661 C CA . PHE A 1 204 ? -4.844 8.578 14.728 1.00 94.31 204 PHE A CA 1
ATOM 1662 C C . PHE A 1 204 ? -5.326 9.432 15.919 1.00 94.31 204 PHE A C 1
ATOM 1664 O O . PHE A 1 204 ? -4.506 10.108 16.555 1.00 94.31 204 PHE A O 1
ATOM 1671 N N . PRO A 1 205 ? -6.629 9.440 16.256 1.00 92.94 205 PRO A N 1
ATOM 1672 C CA . PRO A 1 205 ? -7.138 10.196 17.392 1.00 92.94 205 PRO A CA 1
ATOM 1673 C C . PRO A 1 205 ? -6.555 9.704 18.719 1.00 92.94 205 PRO A C 1
ATOM 1675 O O . PRO A 1 205 ? -6.362 8.512 18.948 1.00 92.94 205 PRO A O 1
ATOM 1678 N N . LYS A 1 206 ? -6.301 10.629 19.646 1.00 89.31 206 LYS A N 1
ATOM 1679 C CA . LYS A 1 206 ? -5.766 10.282 20.966 1.00 89.31 206 LYS A CA 1
ATOM 1680 C C . LYS A 1 206 ? -6.890 9.802 21.883 1.00 89.31 206 LYS A C 1
ATOM 1682 O O . LYS A 1 206 ? -7.720 10.602 22.309 1.00 89.31 206 LYS A O 1
ATOM 1687 N N . PHE A 1 207 ? -6.867 8.521 22.240 1.00 86.94 207 PHE A N 1
ATOM 1688 C CA . PHE A 1 207 ? -7.734 7.941 23.266 1.00 86.94 207 PHE A CA 1
ATOM 1689 C C . PHE A 1 207 ? -6.935 7.541 24.506 1.00 86.94 207 PHE A C 1
ATOM 1691 O O . PHE A 1 207 ? -5.735 7.282 24.443 1.00 86.94 207 PHE A O 1
ATOM 1698 N N . SER A 1 208 ? -7.619 7.438 25.646 1.00 89.62 208 SER A N 1
ATOM 1699 C CA . SER A 1 208 ? -7.099 6.658 26.770 1.00 89.62 208 SER A CA 1
ATOM 1700 C C . SER A 1 208 ? -7.010 5.183 26.367 1.00 89.62 208 SER A C 1
ATOM 1702 O O . SER A 1 208 ? -7.866 4.710 25.620 1.00 89.62 208 SER A O 1
ATOM 1704 N N . ASN A 1 209 ? -6.046 4.433 26.898 1.00 88.06 209 ASN A N 1
ATOM 1705 C CA . ASN A 1 209 ? -5.988 2.981 26.690 1.00 88.06 209 ASN A CA 1
ATOM 1706 C 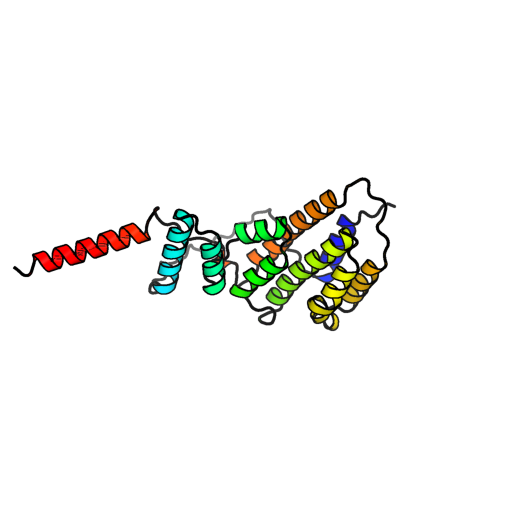C . ASN A 1 209 ? -7.316 2.311 27.078 1.00 88.06 209 ASN A C 1
ATOM 1708 O O . ASN A 1 209 ? -7.977 2.739 28.031 1.00 88.06 209 ASN A O 1
ATOM 1712 N N . LYS A 1 210 ? -7.694 1.255 26.354 1.00 92.56 210 LYS A N 1
ATOM 1713 C CA . LYS A 1 210 ? -8.904 0.456 26.578 1.00 92.56 210 LYS A CA 1
ATOM 1714 C C . LYS A 1 210 ? -10.182 1.301 26.576 1.00 92.56 210 LYS A C 1
ATOM 1716 O O . LYS A 1 210 ? -11.111 1.043 27.353 1.00 92.56 210 LYS A O 1
ATOM 1721 N N . ARG A 1 211 ? -10.255 2.342 25.731 1.00 95.19 211 ARG A N 1
ATOM 1722 C CA . ARG A 1 211 ? -11.384 3.290 25.730 1.00 95.19 211 ARG A CA 1
ATOM 1723 C C . ARG A 1 211 ? -12.711 2.594 25.452 1.00 95.19 211 ARG A C 1
ATOM 1725 O O . ARG A 1 211 ? -13.676 2.846 26.172 1.00 95.19 211 ARG A O 1
ATOM 1732 N N . LEU A 1 212 ? -12.746 1.692 24.470 1.00 94.44 212 LEU A N 1
ATOM 1733 C CA . LEU A 1 212 ? -13.952 0.935 24.131 1.00 94.44 212 LEU A CA 1
ATOM 1734 C C . LEU A 1 212 ? -14.443 0.085 25.312 1.00 94.44 212 LEU A C 1
ATOM 1736 O O . LEU A 1 212 ? -15.616 0.143 25.673 1.00 94.44 212 LEU A O 1
ATOM 1740 N N . LEU A 1 213 ? -13.536 -0.636 25.978 1.00 93.38 213 LEU A N 1
ATOM 1741 C CA . LEU A 1 213 ? -13.866 -1.445 27.158 1.00 93.38 213 LEU A CA 1
ATOM 1742 C C . LEU A 1 213 ? -14.367 -0.586 28.326 1.00 93.38 213 LEU A C 1
ATOM 1744 O O . LEU A 1 213 ? -15.275 -0.990 29.053 1.00 93.38 213 LEU A O 1
ATOM 1748 N N . THR A 1 214 ? -13.80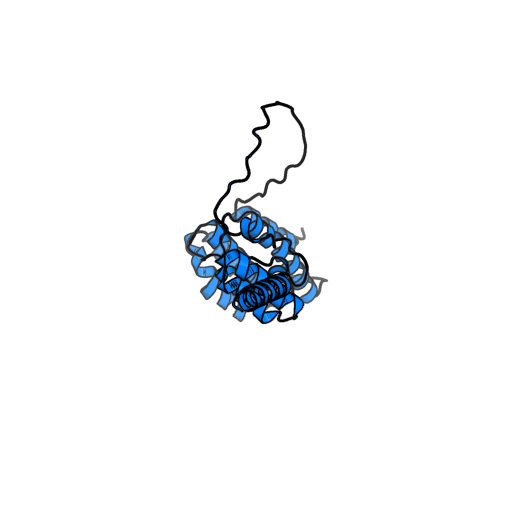9 0.616 28.490 1.00 95.44 214 THR A N 1
ATOM 1749 C CA . THR A 1 214 ? -14.260 1.577 29.506 1.00 95.44 214 THR A CA 1
ATOM 1750 C C . THR A 1 214 ? -15.690 2.044 29.225 1.00 95.44 214 THR A C 1
ATOM 1752 O O . THR A 1 214 ? -16.518 2.036 30.133 1.00 95.44 214 THR A O 1
ATOM 1755 N N . LEU A 1 215 ? -16.008 2.389 27.972 1.00 94.06 215 LEU A N 1
ATOM 1756 C CA . LEU A 1 215 ? -17.357 2.797 27.561 1.00 94.06 215 LEU A CA 1
ATOM 1757 C C . LEU A 1 215 ? -18.382 1.668 27.744 1.00 94.06 215 LEU A C 1
ATOM 1759 O O . LEU A 1 215 ? -19.472 1.907 28.257 1.00 94.06 215 LEU A O 1
ATOM 1763 N N . LEU A 1 216 ? -18.017 0.430 27.398 1.00 93.38 216 LEU A N 1
ATOM 1764 C CA . LEU A 1 216 ? -18.860 -0.748 27.637 1.00 93.38 216 LEU A CA 1
ATOM 1765 C C . LEU A 1 216 ? -19.082 -1.003 29.133 1.00 93.38 216 LEU A C 1
ATOM 1767 O O . LEU A 1 216 ? -20.177 -1.352 29.562 1.00 93.38 216 LEU A O 1
ATOM 1771 N N . SER A 1 217 ? -18.056 -0.793 29.956 1.00 93.06 217 SER A N 1
ATOM 1772 C CA . SER A 1 217 ? -18.188 -0.931 31.410 1.00 93.06 217 SER A CA 1
ATOM 1773 C C . SER A 1 217 ? -19.148 0.115 31.984 1.00 93.06 217 SER A C 1
ATOM 1775 O O . SER A 1 217 ? -19.985 -0.210 32.825 1.00 93.06 217 SER A O 1
ATOM 1777 N N . GLN A 1 218 ? -19.069 1.355 31.496 1.00 92.38 218 GLN A N 1
ATOM 1778 C CA . GLN A 1 218 ? -19.967 2.444 31.885 1.00 92.38 218 GLN A CA 1
ATOM 1779 C C . GLN A 1 218 ? -21.414 2.186 31.445 1.00 92.38 218 GLN A C 1
ATOM 1781 O O . GLN A 1 218 ? -22.334 2.410 32.232 1.00 92.38 218 GLN A O 1
ATOM 1786 N N . SER A 1 219 ? -21.635 1.665 30.233 1.00 91.75 219 SER A N 1
ATOM 1787 C CA . SER A 1 219 ? -22.987 1.340 29.762 1.00 91.75 219 SER A CA 1
ATOM 1788 C C . SER A 1 219 ? -23.624 0.218 30.589 1.00 91.75 219 SER A C 1
ATOM 1790 O O . SER A 1 219 ? -24.774 0.343 31.008 1.00 91.75 219 SER A O 1
ATOM 1792 N N . LEU A 1 220 ? -22.862 -0.829 30.926 1.00 90.44 220 LEU A N 1
ATOM 1793 C CA . LEU A 1 220 ? -23.323 -1.913 31.799 1.00 90.44 220 LEU A CA 1
ATOM 1794 C C . LEU A 1 220 ? -23.657 -1.424 33.216 1.00 90.44 220 LEU A C 1
ATOM 1796 O O . LEU A 1 220 ? -24.628 -1.889 33.813 1.00 90.44 220 LEU A O 1
ATOM 1800 N N . GLN A 1 221 ? -22.873 -0.492 33.765 1.00 90.56 221 GLN A N 1
ATOM 1801 C CA . GLN A 1 221 ? -23.177 0.136 35.055 1.00 90.56 221 GLN A CA 1
ATOM 1802 C C . GLN A 1 221 ? -24.470 0.956 34.991 1.00 90.56 221 GLN A C 1
ATOM 1804 O O . GLN A 1 221 ? -25.307 0.825 35.881 1.00 90.56 221 GLN A O 1
ATOM 1809 N N . GLY A 1 222 ? -24.670 1.737 33.926 1.00 85.62 222 GLY A N 1
ATOM 1810 C CA . GLY A 1 222 ? -25.896 2.513 33.723 1.00 85.62 222 GLY A CA 1
ATOM 1811 C C . GLY A 1 222 ? -27.152 1.638 33.688 1.00 85.62 222 GLY A C 1
ATOM 1812 O O . GLY A 1 222 ? -28.123 1.928 34.383 1.00 85.62 222 GLY A O 1
ATOM 1813 N N . VAL A 1 223 ? -27.107 0.515 32.965 1.00 86.25 223 VAL A N 1
ATOM 1814 C CA . VAL A 1 223 ? -28.222 -0.450 32.914 1.00 86.25 223 VAL A CA 1
ATOM 1815 C C . VAL A 1 223 ? -28.515 -1.046 34.294 1.00 86.25 223 VAL A C 1
ATOM 1817 O O . VAL A 1 223 ? -29.676 -1.159 34.683 1.00 86.25 223 VAL A O 1
ATOM 1820 N N . LYS A 1 224 ? -27.479 -1.388 35.071 1.00 83.88 224 LYS A N 1
ATOM 1821 C CA . LYS A 1 224 ? -27.654 -1.907 36.439 1.00 83.88 224 LYS A CA 1
ATOM 1822 C C . LYS A 1 224 ? -28.316 -0.889 37.367 1.00 83.88 224 LYS A C 1
ATOM 1824 O O . LYS A 1 224 ? -29.176 -1.275 38.150 1.00 83.88 224 LYS A O 1
ATOM 1829 N N . MET A 1 225 ? -27.938 0.385 37.268 1.00 79.75 225 MET A N 1
ATOM 1830 C CA . MET A 1 225 ? -28.531 1.453 38.078 1.00 79.75 225 MET A CA 1
ATOM 1831 C C . MET A 1 225 ? -30.021 1.643 37.766 1.00 79.75 225 MET A C 1
ATOM 1833 O O . MET A 1 225 ? -30.812 1.773 38.693 1.00 79.75 225 MET A O 1
ATOM 1837 N N . LEU A 1 226 ? -30.412 1.579 36.489 1.00 76.56 226 LEU A N 1
ATOM 1838 C CA . LEU A 1 226 ? -31.818 1.679 36.075 1.00 76.56 226 LEU A CA 1
ATOM 1839 C C . LEU A 1 226 ? -32.651 0.463 36.519 1.00 76.56 226 LEU A C 1
ATOM 1841 O O . LEU A 1 226 ? -33.766 0.623 37.005 1.00 76.56 226 LEU A O 1
ATOM 1845 N N . GLY A 1 227 ? -32.094 -0.750 36.445 1.00 69.56 227 GLY A N 1
ATOM 1846 C CA . GLY A 1 227 ? -32.769 -1.960 36.935 1.00 69.56 227 GLY A CA 1
ATOM 1847 C C . GLY A 1 227 ? -32.886 -2.045 38.466 1.00 69.56 227 GLY A C 1
ATOM 1848 O O . GLY A 1 227 ? -33.705 -2.801 38.982 1.00 69.56 227 GLY A O 1
ATOM 1849 N N . MET A 1 228 ? -32.082 -1.278 39.210 1.00 60.00 228 MET A N 1
ATOM 1850 C CA . MET A 1 228 ? -32.195 -1.146 40.669 1.00 60.00 228 MET A CA 1
ATOM 1851 C C . MET A 1 228 ? -33.234 -0.103 41.106 1.00 60.00 228 MET A C 1
ATOM 1853 O O . MET A 1 228 ? -33.652 -0.139 42.258 1.00 60.00 228 MET A O 1
ATOM 1857 N N . THR A 1 229 ? -33.667 0.796 40.215 1.00 55.88 229 THR A N 1
ATOM 1858 C CA . THR A 1 229 ? -34.696 1.814 40.502 1.00 55.88 229 THR A CA 1
ATOM 1859 C C . THR A 1 229 ? -36.136 1.351 40.244 1.00 55.88 229 THR A C 1
ATOM 1861 O O . THR A 1 229 ? -37.064 2.098 40.532 1.00 55.88 229 THR A O 1
ATOM 1864 N N . GLU A 1 230 ? -36.342 0.132 39.734 1.00 52.66 230 GLU A N 1
ATOM 1865 C CA . GLU A 1 230 ? -37.669 -0.449 39.445 1.00 52.66 230 GLU A CA 1
ATOM 1866 C C . GLU A 1 230 ? -38.205 -1.392 40.553 1.00 52.66 230 GLU A C 1
ATOM 1868 O O . GLU A 1 230 ? -39.039 -2.257 40.284 1.00 52.66 230 GLU A O 1
ATOM 1873 N N . LYS A 1 231 ? -37.749 -1.254 41.805 1.00 46.34 231 LYS A N 1
ATOM 1874 C CA . LYS A 1 231 ? -38.282 -1.986 42.973 1.00 46.34 231 LYS A CA 1
ATOM 1875 C C . LYS A 1 231 ? -38.769 -1.035 44.052 1.00 46.34 231 LYS A C 1
ATOM 1877 O O . LYS A 1 231 ? -39.798 -1.375 44.674 1.00 46.34 231 LYS A O 1
#

pLDDT: mean 81.09, std 22.9, range [24.34, 98.62]

Sequence (231 aa):
MKKNADSDMSLNLDLCLGYKPTVSMAETSSTRTPRVSRMPTNNPPDLKRDLIFLILQLLDEGKFSETVHKLEKESGVYFNMKYFEDTILVGDWDEAENYVSGFIKMDESTQSLMLFFHLRWHKYFESIIREDRVKALDILNKELRVFQPTYPQLYKEMTQYLTTPREDSALSIESHVKSLRAMAVSEINNVIISHPLLCDKLQFPKFSNKRLLTLLSQSLQGVKMLGMTEK